Protein 8OYW (pdb70)

Foldseek 3Di:
DPPVLVCLVVLLVVLVVVCVVPNLVVSLVVLAAPDLDPDPNNLVSLLSSQSSQAPVVPDPVNSVLSVLLLVVCVVPAPPVLVVVLSSQLSSLLQSQCVVVPHSVLSYVLLVLLQSLLLLVVVCVVCVPPDDPSSVVSNVVSVVVLVVCVVPPPCNVVSVRSSVSSNVSSVVSSVVRPD

Radius of gyration: 15.52 Å; Cα contacts (8 Å, |Δi|>4): 198; chains: 1; bounding box: 40×39×34 Å

Secondary structure (DSSP, 8-state):
--HHHHHHHHHHHHHHHHHHHH-HHHHHHHHS-SSS--SHHHHHHHHHHHHHTSSTT--HHHHHHHHHHHHHHHHHS-HHHHHHHHHHHHHHHHHHHHHHT-GGG--HHHHHHHHHHHHHHHHHH-TT---HHHHHHHHHHHHHHHHHHHH-TTTTTTHHHHHHHHHHHHHHHHHHT-

Sequence (178 aa):
LSPLAKEFLDEIERIQAEVAKNGRREAVAEKYAPKSLEDNEENREAAYRFLLVNFPDDFSEEEEDKKLLEDFFKWFSEHFPEEFLKDLIYDTAFAAYVEAKKQGDPTLVLPITTLYAAFLAFLEEWKKKYPESLTPELKELIEKLKELLEEEAEKNDPRYKQAQAPIAAAKEAAKKQFKKYTS

B-factor: mean 43.21, std 19.63, range [20.61, 136.82]

Solvent-accessible surface area: 9780 Å² total; per-residue (Å²): 145,29,90,26,2,123,100,3,30,66,22,3,108,111,1,85,64,26,25,93,170,83,33,133,152,49,2,23,133,119,24,21,11,166,52,79,116,95,47,113,120,4,60,60,21,0,13,65,11,0,0,4,27,2,37,115,123,31,38,116,128,27,54,112,11,1,59,36,1,5,146,4,0,44,135,80,24,65,73,106,47,0,79,51,0,3,23,38,1,2,16,22,0,2,25,50,0,93,149,99,62,41,39,73,6,0,25,20,15,1,1,7,3,0,1,22,7,0,0,52,24,18,83,156,103,72,88,172,55,58,62,114,86,0,114,81,5,8,122,76,1,84,114,30,21,102,79,6,93,151,96,43,122,72,58,170,99,0,133,28,0,18,49,25,0,79,107,17,0,52,152,11,8,128,134,22,31,138

Nearest PDB structures (foldseek):
  8oyw-assembly1_A  TM=1.006E+00  e=8.332E-24  synthetic construct
  6pj8-assembly1_A  TM=6.950E-01  e=6.707E-01  Escherichia coli
  3txt-assembly1_A  TM=6.377E-01  e=6.097E-01  Escherichia coli K-12
  6pjr-assembly1_A  TM=6.275E-01  e=9.365E-01  Escherichia coli
  6pj9-assembly1_A  TM=6.167E-01  e=1.247E+00  Escherichia coli

Structure (mmCIF, N/CA/C/O backbone):
data_8OYW
#
_entry.id   8OYW
#
_cell.length_a   39.720
_cell.length_b   66.680
_cell.length_c   73.390
_cell.angle_alpha   90.000
_cell.angle_beta   90.000
_cell.angle_gamma   90.000
#
_symmetry.space_group_name_H-M   'P 21 21 21'
#
loop_
_entity.id
_entity.type
_entity.pdbx_description
1 polymer 'De novo designed soluble Rhomboid protease-like protein'
2 non-polymer 'SODIUM ION'
3 water water
#
loop_
_atom_site.group_PDB
_atom_site.id
_atom_site.type_symbol
_atom_site.label_atom_id
_atom_site.label_alt_id
_atom_site.label_comp_id
_atom_site.label_asym_id
_atom_site.label_entity_id
_atom_site.label_seq_id
_atom_site.pdbx_PDB_ins_code
_atom_site.Cartn_x
_atom_site.Cartn_y
_atom_site.Cartn_z
_atom_site.occupancy
_atom_site.B_iso_or_equiv
_atom_site.auth_seq_id
_atom_site.auth_comp_id
_atom_site.auth_asym_id
_atom_site.auth_atom_id
_atom_site.pdbx_PDB_model_num
ATOM 1 N N . LEU A 1 3 ? -18.81124 5.77364 29.54019 1.000 88.71033 2 LEU A N 1
ATOM 2 C CA . LEU A 1 3 ? -19.15342 5.51878 28.14779 1.000 101.90040 2 LEU A CA 1
ATOM 3 C C . LEU A 1 3 ? -19.93509 6.70036 27.57762 1.000 102.23800 2 LEU A C 1
ATOM 4 O O . LEU A 1 3 ? -20.90148 7.15848 28.19005 1.000 101.73007 2 LEU A O 1
ATOM 19 N N . SER A 1 4 ? -19.52465 7.20046 26.40824 1.000 83.43795 3 SER A N 1
ATOM 20 C CA . SER A 1 4 ? -20.33316 8.19245 25.71902 1.000 89.84930 3 SER A CA 1
ATOM 21 C C . SER A 1 4 ? -21.69166 7.57139 25.38876 1.000 93.85033 3 SER A C 1
ATOM 22 O O . SER A 1 4 ? -21.83048 6.34299 25.35205 1.000 74.60224 3 SER A O 1
ATOM 30 N N . PRO A 1 5 ? -22.72042 8.39893 25.16930 1.000 101.16436 4 PRO A N 1
ATOM 31 C CA . PRO A 1 5 ? -24.03535 7.82782 24.80842 1.000 97.83448 4 PRO A CA 1
ATOM 32 C C . PRO A 1 5 ? -23.97606 6.90041 23.60411 1.000 85.01841 4 PRO A C 1
ATOM 33 O O . PRO A 1 5 ? -24.68081 5.88281 23.56985 1.000 64.45887 4 PRO A O 1
ATOM 44 N N . LEU A 1 6 ? -23.13983 7.22227 22.61239 1.000 84.70139 5 LEU A N 1
ATOM 45 C CA . LEU A 1 6 ? -23.03428 6.37781 21.42636 1.000 87.11025 5 LEU A CA 1
ATOM 46 C C . LEU A 1 6 ? -22.34204 5.05799 21.73633 1.000 75.23681 5 LEU A C 1
ATOM 47 O O . LEU A 1 6 ? -22.62749 4.04248 21.08708 1.000 53.41282 5 LEU A O 1
ATOM 63 N N . ALA A 1 7 ? -21.44768 5.04854 22.72988 1.000 67.88261 6 ALA A N 1
ATOM 64 C CA . ALA A 1 7 ? -20.70616 3.83122 23.04461 1.000 53.90347 6 ALA A CA 1
ATOM 65 C C . ALA A 1 7 ? -21.59498 2.79650 23.72272 1.000 60.75947 6 ALA A C 1
ATOM 66 O O . ALA A 1 7 ? -21.49582 1.59631 23.42963 1.000 60.96953 6 ALA A O 1
ATOM 73 N N . LYS A 1 8 ? -22.46737 3.23470 24.63402 1.000 66.36023 7 LYS A N 1
ATOM 74 C CA . LYS A 1 8 ? -23.37759 2.29209 25.27308 1.000 58.12165 7 LYS A CA 1
ATOM 75 C C . LYS A 1 8 ? -24.38045 1.74582 24.26767 1.000 50.07321 7 LYS A C 1
ATOM 76 O O . LYS A 1 8 ? -24.62457 0.53563 24.21551 1.000 50.08524 7 LYS A O 1
ATOM 95 N N . GLU A 1 9 ? -24.98641 2.63540 23.47638 1.000 48.85069 8 GLU A N 1
ATOM 96 C CA . GLU A 1 9 ? -25.91201 2.19500 22.44756 1.000 55.63697 8 GLU A CA 1
ATOM 97 C C . GLU A 1 9 ? -25.29973 1.08579 21.61457 1.000 44.62792 8 GLU A C 1
ATOM 98 O O . GLU A 1 9 ? -25.97707 0.11163 21.30164 1.000 38.93788 8 GLU A O 1
ATOM 110 N N . PHE A 1 10 ? -24.01276 1.20337 21.27081 1.000 37.91468 9 PHE A N 1
ATOM 111 C CA . PHE A 1 10 ? -23.37247 0.22294 20.39262 1.000 32.63256 9 PHE A CA 1
ATOM 112 C C . PHE A 1 10 ? -23.43833 -1.18764 20.97362 1.000 34.33313 9 PHE A C 1
ATOM 113 O O . PHE A 1 10 ? -23.93513 -2.11476 20.33095 1.000 29.47863 9 PHE A O 1
ATOM 130 N N . LEU A 1 11 ? -22.90529 -1.38253 22.17884 1.000 38.32642 10 LEU A N 1
ATOM 131 C CA . LEU A 1 11 ? -22.87821 -2.72289 22.75372 1.000 43.25309 10 LEU A CA 1
ATOM 132 C C . LEU A 1 11 ? -24.27854 -3.20043 23.11819 1.000 32.24712 10 LEU A C 1
ATOM 133 O O . LEU A 1 11 ? -24.57669 -4.39856 23.01765 1.000 35.67509 10 LEU A O 1
ATOM 149 N N . ASP A 1 12 ? -25.15640 -2.27850 23.52144 1.000 36.44059 11 ASP A N 1
ATOM 150 C CA . ASP A 1 12 ? -26.52724 -2.67563 23.81639 1.000 35.03226 11 ASP A CA 1
ATOM 151 C C . ASP A 1 12 ? -27.25887 -3.11142 22.55577 1.000 29.99995 11 ASP A C 1
ATOM 152 O O . ASP A 1 12 ? -28.05866 -4.05118 22.59588 1.000 29.52788 11 ASP A O 1
ATOM 161 N N . GLU A 1 13 ? -27.04086 -2.41425 21.43615 1.000 30.24300 12 GLU A N 1
ATOM 162 C CA . GLU A 1 13 ? -27.71955 -2.79387 20.19967 1.000 33.74525 12 GLU A CA 1
ATOM 163 C C . GLU A 1 13 ? -27.22019 -4.14197 19.70585 1.000 29.76584 12 GLU A C 1
ATOM 164 O O . GLU A 1 13 ? -27.99010 -4.93642 19.15763 1.000 29.12793 12 GLU A O 1
ATOM 176 N N . ILE A 1 14 ? -25.94169 -4.43410 19.91197 1.000 27.30556 13 ILE A N 1
ATOM 177 C CA . ILE A 1 14 ? -25.45870 -5.76313 19.56996 1.000 24.06633 13 ILE A CA 1
ATOM 178 C C . ILE A 1 14 ? -26.24744 -6.81542 20.33086 1.000 26.23683 13 ILE A C 1
ATOM 179 O O . ILE A 1 14 ? -26.69928 -7.80803 19.75092 1.000 25.25824 13 ILE A O 1
ATOM 195 N N . GLU A 1 15 ? -26.42576 -6.61756 21.64240 1.000 25.42113 14 GLU A N 1
ATOM 196 C CA . GLU A 1 15 ? -27.11039 -7.62221 22.45785 1.000 26.66044 14 GLU A CA 1
ATOM 197 C C . GLU A 1 15 ? -28.59458 -7.71677 22.11968 1.000 28.45999 14 GLU A C 1
ATOM 198 O O . GLU A 1 15 ? -29.18017 -8.81069 22.17254 1.000 27.83735 14 GLU A O 1
ATOM 210 N N . ARG A 1 16 ? -29.22187 -6.58358 21.79710 1.000 25.36253 15 ARG A N 1
ATOM 211 C CA . ARG A 1 16 ? -30.63259 -6.60030 21.41284 1.000 27.73860 15 ARG A CA 1
ATOM 212 C C . ARG A 1 16 ? -30.82417 -7.43755 20.15246 1.000 26.41546 15 ARG A C 1
ATOM 213 O O . ARG A 1 16 ? -31.70054 -8.30762 20.08889 1.000 26.27336 15 ARG A O 1
ATOM 234 N N . ILE A 1 17 ? -29.96986 -7.22642 19.15452 1.000 25.29177 16 ILE A N 1
ATOM 235 C CA . ILE A 1 17 ? -30.06823 -7.98827 17.91083 1.000 24.58483 16 ILE A CA 1
ATOM 236 C C . ILE A 1 17 ? -29.71938 -9.45105 18.14873 1.000 26.24159 16 ILE A C 1
ATOM 237 O O . ILE A 1 17 ? -30.32441 -10.35017 17.55332 1.000 26.58283 16 ILE A O 1
ATOM 253 N N . GLN A 1 18 ? -28.73573 -9.71011 19.01449 1.000 22.65188 17 GLN A N 1
ATOM 254 C CA . GLN A 1 18 ? -28.36676 -11.08139 19.35135 1.000 22.78896 17 GLN A CA 1
ATOM 255 C C . GLN A 1 18 ? -29.55596 -11.82395 19.94154 1.000 24.38792 17 GLN A C 1
ATOM 256 O O . GLN A 1 18 ? -29.74030 -13.01933 19.68482 1.000 23.18203 17 GLN A O 1
ATOM 270 N N . ALA A 1 19 ? -30.37455 -11.14126 20.73528 1.000 23.82361 18 ALA A N 1
ATOM 271 C CA . ALA A 1 19 ? -31.57185 -11.78471 21.26240 1.000 25.78357 18 ALA A CA 1
ATOM 272 C C . ALA A 1 19 ? -32.57265 -12.10087 20.15665 1.000 28.06834 18 ALA A C 1
ATOM 273 O O . ALA A 1 19 ? -33.27541 -13.12504 20.21845 1.000 25.58961 18 ALA A O 1
ATOM 280 N N . GLU A 1 20 ? -32.67178 -11.22798 19.15319 1.000 24.44776 19 GLU A N 1
ATOM 281 C CA . GLU A 1 20 ? -33.53516 -11.52321 18.01915 1.000 26.79265 19 GLU A CA 1
ATOM 282 C C . GLU A 1 20 ? -33.05702 -12.75729 17.26753 1.000 25.62058 19 GLU A C 1
ATOM 283 O O . GLU A 1 20 ? -33.87374 -13.55084 16.78964 1.000 25.31510 19 GLU A O 1
ATOM 295 N N . VAL A 1 21 ? -31.73715 -12.89820 17.08985 1.000 24.12856 20 VAL A N 1
ATOM 296 C CA . VAL A 1 21 ? -31.17883 -14.05542 16.39026 1.000 24.30000 20 VAL A CA 1
ATOM 297 C C . VAL A 1 21 ? -31.45563 -15.34321 17.15668 1.000 23.20620 20 VAL A C 1
ATOM 298 O O . VAL A 1 21 ? -31.79413 -16.37422 16.56363 1.000 24.57426 20 VAL A O 1
ATOM 311 N N . ALA A 1 22 ? -31.38150 -15.29596 18.49027 1.000 24.25601 21 ALA A N 1
ATOM 312 C CA . ALA A 1 22 ? -31.64590 -16.49675 19.27444 1.000 23.09727 21 ALA A CA 1
ATOM 313 C C . ALA A 1 22 ? -33.06741 -16.98948 19.06152 1.000 24.12080 21 ALA A C 1
ATOM 314 O O . ALA A 1 22 ? -33.33419 -18.19747 19.13758 1.000 26.17037 21 ALA A O 1
ATOM 321 N N . LYS A 1 23 ? -33.98565 -16.06038 18.77999 1.000 23.23508 22 LYS A N 1
ATOM 322 C CA . LYS A 1 23 ? -35.40819 -16.34545 18.62434 1.000 27.57324 22 LYS A CA 1
ATOM 323 C C . LYS A 1 23 ? -35.77162 -16.70376 17.18559 1.000 25.26398 22 LYS A C 1
ATOM 324 O O . LYS A 1 23 ? -36.51793 -17.66640 16.95494 1.000 27.21259 22 LYS A O 1
ATOM 343 N N . ASN A 1 24 ? -35.25321 -15.93827 16.21749 1.000 23.23791 23 ASN A N 1
ATOM 344 C CA . ASN A 1 24 ? -35.68490 -15.99709 14.82614 1.000 27.95241 23 ASN A CA 1
ATOM 345 C C . ASN A 1 24 ? -34.63563 -16.55518 13.87802 1.000 28.30945 23 ASN A C 1
ATOM 346 O O . ASN A 1 24 ? -34.94342 -16.77543 12.69946 1.000 27.80584 23 ASN A O 1
ATOM 357 N N . GLY A 1 25 ? -33.41833 -16.77411 14.34304 1.000 27.20165 24 GLY A N 1
ATOM 358 C CA . GLY A 1 25 ? -32.37549 -17.24379 13.44335 1.000 31.32070 24 GLY A CA 1
ATOM 359 C C . GLY A 1 25 ? -31.69801 -16.11359 12.70198 1.000 32.75060 24 GLY A C 1
ATOM 360 O O . GLY A 1 25 ? -32.28440 -15.07309 12.41650 1.000 27.62476 24 GLY A O 1
ATOM 364 N N . ARG A 1 26 ? -30.41500 -16.32755 12.39129 1.000 26.98694 25 ARG A N 1
ATOM 365 C CA A ARG A 1 26 ? -29.59057 -15.25415 11.84312 0.536 26.31998 25 ARG A CA 1
ATOM 366 C CA B ARG A 1 26 ? -29.60497 -15.24238 11.84888 0.464 26.21498 25 ARG A CA 1
ATOM 367 C C . ARG A 1 26 ? -30.02410 -14.86145 10.43692 1.000 27.25575 25 ARG A C 1
ATOM 368 O O . ARG A 1 26 ? -29.95340 -13.68157 10.07220 1.000 26.21947 25 ARG A O 1
ATOM 409 N N . GLU A 1 27 ? -30.45530 -15.82115 9.62652 1.000 28.68451 26 GLU A N 1
ATOM 410 C CA . GLU A 1 27 ? -30.84971 -15.48384 8.26505 1.000 30.75213 26 GLU A CA 1
ATOM 411 C C . GLU A 1 27 ? -32.01656 -14.50501 8.25708 1.000 30.12345 26 GLU A C 1
ATOM 412 O O . GLU A 1 27 ? -32.01965 -13.53973 7.48560 1.000 29.49755 26 GLU A O 1
ATOM 424 N N . ALA A 1 28 ? -33.01988 -14.73995 9.10262 1.000 28.11308 27 ALA A N 1
ATOM 425 C CA . ALA A 1 28 ? -34.18416 -13.85855 9.13525 1.000 28.07883 27 ALA A CA 1
ATOM 426 C C . ALA A 1 28 ? -33.81731 -12.47187 9.65791 1.000 29.87953 27 ALA A C 1
ATOM 427 O O . ALA A 1 28 ? -34.30351 -11.45059 9.14966 1.000 27.65339 27 ALA A O 1
ATOM 434 N N . VAL A 1 29 ? -32.95909 -12.41911 10.67436 1.000 25.29620 28 VAL A N 1
ATOM 435 C CA . VAL A 1 29 ? -32.59464 -11.14621 11.28527 1.000 24.20222 28 VAL A CA 1
ATOM 436 C C . VAL A 1 29 ? -31.72255 -10.33043 10.33644 1.000 24.32532 28 VAL A C 1
ATOM 437 O O . VAL A 1 29 ? -31.88545 -9.10565 10.20751 1.000 25.05661 28 VAL A O 1
ATOM 450 N N . ALA A 1 30 ? -30.80328 -10.99392 9.63269 1.000 24.03074 29 ALA A N 1
ATOM 451 C CA . ALA A 1 30 ? -30.01042 -10.28873 8.63340 1.000 26.53038 29 ALA A CA 1
ATOM 452 C C . ALA A 1 30 ? -30.89965 -9.70972 7.53769 1.000 27.90518 29 ALA A C 1
ATOM 453 O O . ALA A 1 30 ? -30.68131 -8.58342 7.08327 1.000 26.66180 29 ALA A O 1
ATOM 460 N N . GLU A 1 31 ? -31.90033 -10.46890 7.09550 1.000 29.29423 30 GLU A N 1
ATOM 461 C CA . GLU A 1 31 ? -32.82628 -9.97561 6.07771 1.000 31.33954 30 GLU A CA 1
ATOM 462 C C . GLU A 1 31 ? -33.62370 -8.78447 6.58799 1.000 29.95635 30 GLU A C 1
ATOM 463 O O . GLU A 1 31 ? -33.86580 -7.82781 5.84419 1.000 32.68345 30 GLU A O 1
ATOM 475 N N . LYS A 1 32 ? -33.98109 -8.79306 7.87045 1.000 25.30239 31 LYS A N 1
ATOM 476 C CA . LYS A 1 32 ? -34.71668 -7.66909 8.44556 1.000 27.12797 31 LYS A CA 1
ATOM 477 C C . LYS A 1 32 ? -33.91358 -6.37201 8.38953 1.000 24.94862 31 LYS A C 1
ATOM 478 O O . LYS A 1 32 ? -34.46797 -5.30212 8.10499 1.000 28.50928 31 LYS A O 1
ATOM 497 N N . TYR A 1 33 ? -32.62202 -6.43892 8.69392 1.000 25.24759 32 TYR A N 1
ATOM 498 C CA . TYR A 1 33 ? -31.78844 -5.25473 8.85392 1.000 25.99709 32 TYR A CA 1
ATOM 499 C C . TYR A 1 33 ? -30.97875 -4.89429 7.61593 1.000 29.69923 32 TYR A C 1
ATOM 500 O O . TYR A 1 33 ? -30.34224 -3.83832 7.60660 1.000 31.90128 32 TYR A O 1
ATOM 518 N N . ALA A 1 34 ? -31.04301 -5.68543 6.55630 1.000 26.55253 33 ALA A N 1
ATOM 519 C CA . ALA A 1 34 ? -30.28763 -5.36338 5.36002 1.000 27.71701 33 ALA A CA 1
ATOM 520 C C . ALA A 1 34 ? -30.78392 -4.05501 4.74184 1.000 28.07367 33 ALA A C 1
ATOM 521 O O . ALA A 1 34 ? -32.00080 -3.78840 4.71494 1.000 30.16386 33 ALA A O 1
ATOM 528 N N . PRO A 1 35 ? -29.87417 -3.21452 4.24177 1.000 28.35802 34 PRO A N 1
ATOM 529 C CA . PRO A 1 35 ? -30.31887 -2.00454 3.53563 1.000 31.23563 34 PRO A CA 1
ATOM 530 C C . PRO A 1 35 ? -31.30602 -2.34319 2.42559 1.000 30.73530 34 PRO A C 1
ATOM 531 O O . PRO A 1 35 ? -31.14635 -3.32467 1.69861 1.000 32.01125 34 PRO A O 1
ATOM 542 N N . LYS A 1 36 ? -32.31374 -1.48736 2.26851 1.000 33.81532 35 LYS A N 1
ATOM 543 C CA . LYS A 1 36 ? -33.33725 -1.72381 1.25611 1.000 41.22654 35 LYS A CA 1
ATOM 544 C C . LYS A 1 36 ? -32.80719 -1.49099 -0.15262 1.000 40.05042 35 LYS A C 1
ATOM 545 O O . LYS A 1 36 ? -33.34551 -2.04932 -1.11718 1.000 45.63194 35 LYS A O 1
ATOM 564 N N . SER A 1 37 ? -31.77326 -0.66883 -0.29639 1.000 39.68570 36 SER A N 1
ATOM 565 C CA . SER A 1 37 ? -31.14474 -0.44533 -1.58818 1.000 40.37920 36 SER A CA 1
ATOM 566 C C . SER A 1 37 ? -29.68756 -0.08047 -1.35218 1.000 38.33528 36 SER A C 1
ATOM 567 O O . SER A 1 37 ? -29.23140 0.02598 -0.21091 1.000 37.91610 36 SER A O 1
ATOM 575 N N . LEU A 1 38 ? -28.95455 0.11455 -2.44431 1.000 39.38654 37 LEU A N 1
ATOM 576 C CA . LEU A 1 38 ? -27.56182 0.53879 -2.37190 1.000 42.67406 37 LEU A CA 1
ATOM 577 C C . LEU A 1 38 ? -27.39944 2.06227 -2.41533 1.000 37.13180 37 LEU A C 1
ATOM 578 O O . LEU A 1 38 ? -26.26693 2.56052 -2.47971 1.000 41.42523 37 LEU A O 1
ATOM 594 N N . GLU A 1 39 ? -28.50175 2.80914 -2.41692 1.000 44.93842 38 GLU A N 1
ATOM 595 C CA . GLU A 1 39 ? -28.42349 4.26455 -2.44748 1.000 40.23596 38 GLU A CA 1
ATOM 596 C C . GLU A 1 39 ? -27.74358 4.78522 -1.18722 1.000 40.55899 38 GLU A C 1
ATOM 597 O O . GLU A 1 39 ? -27.98374 4.29439 -0.08135 1.000 38.71342 38 GLU A O 1
ATOM 609 N N . ASP A 1 40 ? -26.89497 5.80100 -1.35818 1.000 42.20395 39 ASP A N 1
ATOM 610 C CA . ASP A 1 40 ? -26.09211 6.32753 -0.25477 1.000 42.25008 39 ASP A CA 1
ATOM 611 C C . ASP A 1 40 ? -26.89049 7.41855 0.45198 1.000 43.02538 39 ASP A C 1
ATOM 612 O O . ASP A 1 40 ? -26.67270 8.61439 0.26847 1.000 43.54757 39 ASP A O 1
ATOM 621 N N . ASN A 1 41 ? -27.83271 6.99020 1.28170 1.000 43.20827 40 ASN A N 1
ATOM 622 C CA . ASN A 1 41 ? -28.62408 7.89305 2.10136 1.000 42.45439 40 ASN A CA 1
ATOM 623 C C . ASN A 1 41 ? -28.52259 7.46952 3.56165 1.000 36.65323 40 ASN A C 1
ATOM 624 O O . ASN A 1 41 ? -27.98681 6.40767 3.89072 1.000 33.05732 40 ASN A O 1
ATOM 635 N N . GLU A 1 42 ? -29.06409 8.31303 4.44350 1.000 46.52210 41 GLU A N 1
ATOM 636 C CA . GLU A 1 42 ? -28.91207 8.08606 5.87755 1.000 48.23536 41 GLU A CA 1
ATOM 637 C C . GLU A 1 42 ? -29.61255 6.80535 6.30965 1.000 43.24166 41 GLU A C 1
ATOM 638 O O . GLU A 1 42 ? -29.12891 6.09222 7.19702 1.000 34.98964 41 GLU A O 1
ATOM 650 N N . GLU A 1 43 ? -30.75336 6.49541 5.69274 1.000 40.14110 42 GLU A N 1
ATOM 651 C CA . GLU A 1 43 ? -31.48418 5.29221 6.06954 1.000 37.07872 42 GLU A CA 1
ATOM 652 C C . GLU A 1 43 ? -30.67146 4.04734 5.74650 1.000 34.12450 42 GLU A C 1
ATOM 653 O O . GLU A 1 43 ? -30.54957 3.14262 6.57437 1.000 32.47909 42 GLU A O 1
ATOM 665 N N . ASN A 1 44 ? -30.10281 3.98808 4.54139 1.000 32.88469 43 ASN A N 1
ATOM 666 C CA . ASN A 1 44 ? -29.33443 2.81069 4.15681 1.000 31.71438 43 ASN A CA 1
ATOM 667 C C . ASN A 1 44 ? -28.01714 2.71707 4.91386 1.000 28.63859 43 ASN A C 1
ATOM 668 O O . ASN A 1 44 ? -27.55994 1.61095 5.20263 1.000 27.46180 43 ASN A O 1
ATOM 679 N N . ARG A 1 45 ? -27.39678 3.84479 5.25925 1.000 30.01448 44 ARG A N 1
ATOM 680 C CA . ARG A 1 45 ? -26.16089 3.78051 6.04485 1.000 30.70387 44 ARG A CA 1
ATOM 681 C C . ARG A 1 45 ? -26.42925 3.23191 7.44568 1.000 27.86957 44 ARG A C 1
ATOM 682 O O . ARG A 1 45 ? -25.67291 2.39423 7.96158 1.000 29.75445 44 ARG A O 1
ATOM 703 N N . GLU A 1 46 ? -27.51258 3.68599 8.07303 1.000 31.19798 45 GLU A N 1
ATOM 704 C CA . GLU A 1 46 ? -27.87572 3.17440 9.38957 1.000 30.04995 45 GLU A CA 1
ATOM 705 C C . GLU A 1 46 ? -28.23170 1.69515 9.31506 1.000 32.71805 45 GLU A C 1
ATOM 706 O O . GLU A 1 46 ? -27.88642 0.91291 10.20999 1.000 31.06020 45 GLU A O 1
ATOM 718 N N . ALA A 1 47 ? -28.89517 1.27593 8.23453 1.000 28.61794 46 ALA A N 1
ATOM 719 C CA . ALA A 1 47 ? -29.22716 -0.13775 8.08607 1.000 29.59668 46 ALA A CA 1
ATOM 720 C C . ALA A 1 47 ? -27.96675 -0.98913 7.94625 1.000 25.16570 46 ALA A C 1
ATOM 721 O O . ALA A 1 47 ? -27.85890 -2.06804 8.54199 1.000 27.86600 46 ALA A O 1
ATOM 728 N N . ALA A 1 48 ? -27.00430 -0.51364 7.15544 1.000 26.99681 47 ALA A N 1
ATOM 729 C CA . ALA A 1 48 ? -25.74053 -1.22713 7.01169 1.000 25.00814 47 ALA A CA 1
ATOM 730 C C . ALA A 1 48 ? -25.03515 -1.40361 8.34718 1.000 24.27843 47 ALA A C 1
ATOM 731 O O . ALA A 1 48 ? -24.46843 -2.47121 8.60376 1.000 25.21180 47 ALA A O 1
ATOM 738 N N . TYR A 1 49 ? -25.12050 -0.40368 9.22463 1.000 26.17392 48 TYR A N 1
ATOM 739 C CA . TYR A 1 49 ? -24.60111 -0.52761 10.58369 1.000 25.56784 48 TYR A CA 1
ATOM 740 C C . TYR A 1 49 ? -25.30741 -1.64271 11.36119 1.000 24.30079 48 TYR A C 1
ATOM 741 O O . TYR A 1 49 ? -24.65740 -2.49021 11.97704 1.000 27.01534 48 TYR A O 1
ATOM 759 N N . ARG A 1 50 ? -26.63796 -1.67390 11.34413 1.000 24.26514 49 ARG A N 1
ATOM 760 C CA . ARG A 1 50 ? -27.31983 -2.75643 12.04478 1.000 26.27544 49 ARG A CA 1
ATOM 761 C C . ARG A 1 50 ? -27.03554 -4.11590 11.41252 1.000 25.33195 49 ARG A C 1
ATOM 762 O O . ARG A 1 50 ? -26.92859 -5.11723 12.12794 1.000 25.75604 49 ARG A O 1
ATOM 783 N N . PHE A 1 51 ? -26.91092 -4.17334 10.08059 1.000 26.39719 50 PHE A N 1
ATOM 784 C CA . PHE A 1 51 ? -26.60771 -5.42049 9.39007 1.000 23.63393 50 PHE A CA 1
ATOM 785 C C . PHE A 1 51 ? -25.25072 -5.94677 9.82633 1.000 22.76436 50 PHE A C 1
ATOM 786 O O . PHE A 1 51 ? -25.06287 -7.15037 10.01392 1.000 25.07130 50 PHE A O 1
ATOM 803 N N . LEU A 1 52 ? -24.30490 -5.04142 10.03945 1.000 23.64179 51 LEU A N 1
ATOM 804 C CA . LEU A 1 52 ? -23.00346 -5.43169 10.56556 1.000 25.18187 51 LEU 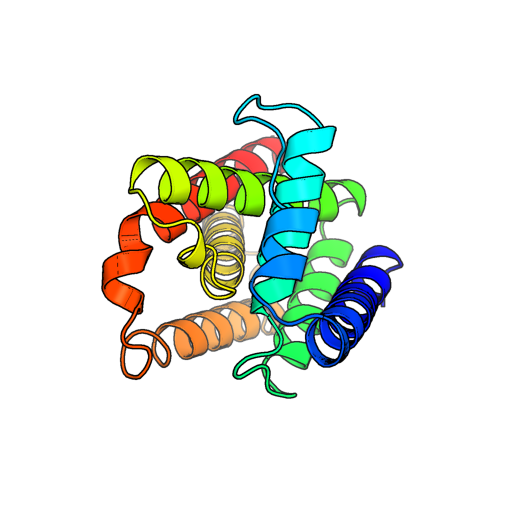A CA 1
ATOM 805 C C . LEU A 1 52 ? -23.13340 -5.99956 11.96963 1.000 23.48546 51 LEU A C 1
ATOM 806 O O . LEU A 1 52 ? -22.50328 -7.01424 12.29810 1.000 25.43065 51 LEU A O 1
ATOM 822 N N . LEU A 1 53 ? -23.97930 -5.38935 12.79752 1.000 26.62828 52 LEU A N 1
ATOM 823 C CA . LEU A 1 53 ? -24.09565 -5.83313 14.17627 1.000 26.53573 52 LEU A CA 1
ATOM 824 C C . LEU A 1 53 ? -24.64955 -7.24182 14.27957 1.000 28.80393 52 LEU A C 1
ATOM 825 O O . LEU A 1 53 ? -24.34157 -7.93860 15.24904 1.000 26.73752 52 LEU A O 1
ATOM 841 N N . VAL A 1 54 ? -25.45660 -7.68050 13.30452 1.000 28.74134 53 VAL A N 1
ATOM 842 C CA . VAL A 1 54 ? -25.98334 -9.04749 13.32478 1.000 27.13640 53 VAL A CA 1
ATOM 843 C C . VAL A 1 54 ? -24.84254 -10.05242 13.43864 1.000 28.07473 53 VAL A C 1
ATOM 844 O O . VAL A 1 54 ? -24.97725 -11.10928 14.07146 1.000 27.10928 53 VAL A O 1
ATOM 857 N N . ASN A 1 55 ? -23.70464 -9.73826 12.82009 1.000 33.08061 54 ASN A N 1
ATOM 858 C CA . ASN A 1 55 ? -22.57153 -10.64898 12.73570 1.000 36.38538 54 ASN A CA 1
ATOM 859 C C . ASN A 1 55 ? -21.53208 -10.42910 13.82413 1.000 32.02932 54 ASN A C 1
ATOM 860 O O . ASN A 1 55 ? -20.43796 -10.98676 13.73077 1.000 32.29765 54 ASN A O 1
ATOM 871 N N . PHE A 1 56 ? -21.84201 -9.66153 14.84646 1.000 28.67166 55 PHE A N 1
ATOM 872 C CA . PHE A 1 56 ? -20.82088 -9.29166 15.81284 1.000 26.02969 55 PHE A CA 1
ATOM 873 C C . PHE A 1 56 ? -20.63184 -10.29913 16.93406 1.000 29.44304 55 PHE A C 1
ATOM 874 O O . PHE A 1 56 ? -19.48484 -10.55693 17.31453 1.000 29.69910 55 PHE A O 1
ATOM 891 N N . PRO A 1 57 ? -21.70175 -10.89130 17.48039 1.000 27.97036 56 PRO A N 1
ATOM 892 C CA . PRO A 1 57 ? -21.51922 -11.76994 18.64919 1.000 29.05863 56 PRO A CA 1
ATOM 893 C C . PRO A 1 57 ? -20.61329 -12.95905 18.40896 1.000 31.34219 56 PRO A C 1
ATOM 894 O O . PRO A 1 57 ? -19.99528 -13.44586 19.36203 1.000 32.37270 56 PRO A O 1
ATOM 905 N N . ASP A 1 58 ? -20.51451 -13.44684 17.17494 1.000 32.38509 57 ASP A N 1
ATOM 906 C CA . ASP A 1 58 ? -19.67397 -14.60330 16.88439 1.000 42.15022 57 ASP A CA 1
ATOM 907 C C . ASP A 1 58 ? -18.21199 -14.28089 17.18362 1.000 41.47652 57 ASP A C 1
ATOM 908 O O . ASP A 1 58 ? -17.61407 -13.41597 16.53328 1.000 39.42515 57 ASP A O 1
ATOM 917 N N . ASP A 1 59 ? -17.63898 -14.95279 18.18638 1.000 36.97325 58 ASP A N 1
ATOM 918 C CA . ASP A 1 59 ? -16.24731 -14.74477 18.58286 1.000 45.83644 58 ASP A CA 1
ATOM 919 C C . ASP A 1 59 ? -16.00933 -13.29964 19.02722 1.000 49.30962 58 ASP A C 1
ATOM 920 O O . ASP A 1 59 ? -15.07284 -12.63758 18.57496 1.000 45.89841 58 ASP A O 1
ATOM 929 N N . PHE A 1 60 ? -16.85605 -12.82317 19.94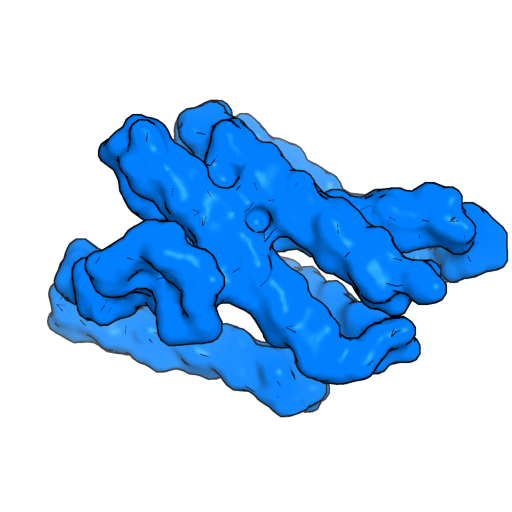773 1.000 36.83762 59 PHE A N 1
ATOM 930 C CA . PHE A 1 60 ? -16.81037 -11.45423 20.47047 1.000 30.35936 59 PHE A CA 1
ATOM 931 C C . PHE A 1 60 ? -16.35466 -11.53477 21.92450 1.000 30.16631 59 PHE A C 1
ATOM 932 O O . PHE A 1 60 ? -17.16162 -11.72978 22.83281 1.000 42.70563 59 PHE A O 1
ATOM 949 N N . SER A 1 61 ? -15.04847 -11.41864 22.13686 1.000 29.49111 60 SER A N 1
ATOM 950 C CA . SER A 1 61 ? -14.47122 -11.64677 23.45220 1.000 32.88440 60 SER A CA 1
ATOM 951 C C . SER A 1 61 ? -14.59068 -10.39373 24.31144 1.000 45.66698 60 SER A C 1
ATOM 952 O O . SER A 1 61 ? -14.85532 -9.29216 23.81799 1.000 35.27610 60 SER A O 1
ATOM 960 N N . GLU A 1 62 ? -14.40758 -10.57187 25.62304 1.000 40.61881 61 GLU A N 1
ATOM 961 C CA A GLU A 1 62 ? -14.36745 -9.41074 26.50642 0.651 42.01194 61 GLU A CA 1
ATOM 962 C CA B GLU A 1 62 ? -14.35656 -9.42004 26.51826 0.349 42.11751 61 GLU A CA 1
ATOM 963 C C . GLU A 1 62 ? -13.18982 -8.50413 26.16858 1.000 40.10885 61 GLU A C 1
ATOM 964 O O . GLU A 1 62 ? -13.26000 -7.28504 26.38564 1.000 35.67580 61 GLU A O 1
ATOM 987 N N . GLU A 1 63 ? -12.10662 -9.07897 25.63294 1.000 40.42734 62 GLU A N 1
ATOM 988 C CA A GLU A 1 63 ? -10.98236 -8.26472 25.18197 0.402 37.53317 62 GLU A CA 1
ATOM 989 C CA B GLU A 1 63 ? -10.98615 -8.25751 25.18650 0.598 37.33992 62 GLU A CA 1
ATOM 990 C C . GLU A 1 63 ? -11.34956 -7.43721 23.96148 1.000 32.79848 62 GLU A C 1
ATOM 991 O O . GLU A 1 63 ? -10.88028 -6.30468 23.82321 1.000 33.80360 62 GLU A O 1
ATOM 1014 N N . ASP A 1 64 ? -12.18300 -7.98270 23.06854 1.000 34.06016 63 ASP A N 1
ATOM 1015 C CA . ASP A 1 64 ? -12.61892 -7.21134 21.91050 1.000 30.45525 63 ASP A CA 1
ATOM 1016 C C . ASP A 1 64 ? -13.54205 -6.07906 22.34358 1.000 28.20017 63 ASP A C 1
ATOM 1017 O O . ASP A 1 64 ? -13.45703 -4.96357 21.81637 1.000 28.60828 63 ASP A O 1
ATOM 1026 N N . LYS A 1 65 ? -14.43012 -6.35355 23.30662 1.000 31.30801 64 LYS A N 1
ATOM 1027 C CA . LYS A 1 65 ? -15.31869 -5.31646 23.81641 1.000 29.60750 64 LYS A CA 1
ATOM 1028 C C . LYS A 1 65 ? -14.52310 -4.18928 24.45626 1.000 29.90726 64 LYS A C 1
ATOM 1029 O O . LYS A 1 65 ? -14.78458 -3.01128 24.20044 1.000 29.93531 64 LYS A O 1
ATOM 1048 N N . LYS A 1 66 ? -13.55288 -4.52696 25.30985 1.000 30.91567 65 LYS A N 1
ATOM 1049 C CA . LYS A 1 66 ? -12.74959 -3.48231 25.94009 1.000 33.08285 65 LYS A CA 1
ATOM 1050 C C . LYS A 1 66 ? -11.96059 -2.67228 24.90850 1.000 32.04893 65 LYS A C 1
ATOM 1051 O O . LYS A 1 66 ? -11.76367 -1.46351 25.07518 1.000 30.48784 65 LYS A O 1
ATOM 1070 N N . LEU A 1 67 ? -11.46364 -3.32382 23.85679 1.000 29.06045 66 LEU A N 1
ATOM 1071 C CA . LEU A 1 67 ? -10.76536 -2.59293 22.80142 1.000 27.91919 66 LEU A CA 1
ATOM 1072 C C . LEU A 1 67 ? -11.68481 -1.58155 22.11883 1.000 26.54674 66 LEU A C 1
ATOM 1073 O O . LEU A 1 67 ? -11.27916 -0.44284 21.85272 1.000 26.02989 66 LEU A O 1
ATOM 1089 N N . LEU A 1 68 ? -12.92925 -1.97769 21.83047 1.000 26.69067 67 LEU A N 1
ATOM 1090 C CA . LEU A 1 68 ? -13.88960 -1.03722 21.26828 1.000 27.62121 67 LEU A CA 1
ATOM 1091 C C . LEU A 1 68 ? -14.13311 0.11217 22.23029 1.000 27.31961 67 LEU A C 1
ATOM 1092 O O . LEU A 1 68 ? -14.10419 1.27884 21.83150 1.000 25.12665 67 LEU A O 1
ATOM 1108 N N . GLU A 1 69 ? -14.35563 -0.19232 23.51017 1.000 25.17082 68 GLU A N 1
ATOM 1109 C CA . GLU A 1 69 ? -14.54649 0.87721 24.48385 1.000 28.42106 68 GLU A CA 1
ATOM 1110 C C . GLU A 1 69 ? -13.35562 1.82802 24.50757 1.000 28.47846 68 GLU A C 1
ATOM 1111 O O . GLU A 1 69 ? -13.53677 3.04729 24.54373 1.000 27.69059 68 GLU A O 1
ATOM 1123 N N . ASP A 1 70 ? -12.12973 1.29172 24.48979 1.000 25.15271 69 ASP A N 1
ATOM 1124 C CA . ASP A 1 70 ? -10.93358 2.13542 24.50347 1.000 25.76023 69 ASP A CA 1
ATOM 1125 C C . ASP A 1 70 ? -10.86441 3.02754 23.26904 1.000 25.04400 69 ASP A C 1
ATOM 1126 O O . ASP A 1 70 ? -10.51288 4.21424 23.36756 1.000 25.23565 69 ASP A O 1
ATOM 1135 N N . PHE A 1 71 ? -11.21875 2.48389 22.10089 1.000 22.71019 70 PHE A N 1
ATOM 1136 C CA . PHE A 1 71 ? -11.23037 3.28685 20.88573 1.000 24.20286 70 PHE A CA 1
ATOM 1137 C C . PHE A 1 71 ? -12.27166 4.39055 20.98897 1.000 24.34516 70 PHE A C 1
ATOM 1138 O O . PHE A 1 71 ? -12.00222 5.54916 20.64700 1.000 23.25014 70 PHE A O 1
ATOM 1155 N N . PHE A 1 72 ? -13.48679 4.03871 21.43012 1.000 22.52680 71 PHE A N 1
ATOM 1156 C CA . PHE A 1 72 ? -14.54094 5.04079 21.56029 1.000 25.19775 71 PHE A CA 1
ATOM 1157 C C . PHE A 1 72 ? -14.11799 6.16389 22.50344 1.000 25.04833 71 PHE A C 1
ATOM 1158 O O . PHE A 1 72 ? -14.39164 7.34568 22.24450 1.000 26.37883 71 PHE A O 1
ATOM 1175 N N . LYS A 1 73 ? -13.48598 5.81380 23.62617 1.000 23.69952 72 LYS A N 1
ATOM 1176 C CA . LYS A 1 73 ? -13.04375 6.83102 24.57587 1.000 26.65825 72 LYS A CA 1
ATOM 1177 C C . LYS A 1 73 ? -12.00058 7.74627 23.95067 1.000 26.99440 72 LYS A C 1
ATOM 1178 O O . LYS A 1 73 ? -12.07936 8.97456 24.07615 1.000 25.59168 72 LYS A O 1
ATOM 1197 N N . TRP A 1 74 ? -11.01702 7.16558 23.26238 1.000 24.07995 73 TRP A N 1
ATOM 1198 C CA . TRP A 1 74 ? -9.98648 7.97283 22.61207 1.000 24.75907 73 TRP A CA 1
ATOM 1199 C C . TRP A 1 74 ? -10.60093 8.89288 21.56089 1.000 24.02753 73 TRP A C 1
ATOM 1200 O O . TRP A 1 74 ? -10.30816 10.09885 21.51326 1.000 24.40467 73 TRP A O 1
ATOM 1221 N N . PHE A 1 75 ? -11.47600 8.34015 20.71837 1.000 22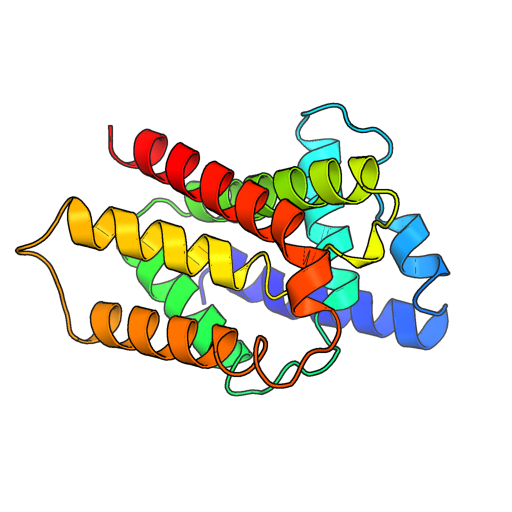.40016 74 PHE A N 1
ATOM 1222 C CA . PHE A 1 75 ? -12.08528 9.12500 19.65383 1.000 23.62884 74 PHE A CA 1
ATOM 1223 C C . PHE A 1 75 ? -12.84839 10.29835 20.23878 1.000 24.79086 74 PHE A C 1
ATOM 1224 O O . PHE A 1 75 ? -12.72064 11.43545 19.75735 1.000 25.91027 74 PHE A O 1
ATOM 1241 N N . SER A 1 76 ? -13.64466 10.04544 21.29393 1.000 23.42211 75 SER A N 1
ATOM 1242 C CA . SER A 1 76 ? -14.46463 11.09405 21.89649 1.000 26.04143 75 SER A CA 1
ATOM 1243 C C . SER A 1 76 ? -13.63252 12.18144 22.56625 1.000 27.05805 75 SER A C 1
ATOM 1244 O O . SER A 1 76 ? -14.09563 13.32221 22.67023 1.000 28.60649 75 SER A O 1
ATOM 1252 N N . GLU A 1 77 ? -12.41659 11.85197 23.02326 1.000 24.01745 76 GLU A N 1
ATOM 1253 C CA . GLU A 1 77 ? -11.50654 12.83950 23.58724 1.000 28.96403 76 GLU A CA 1
ATOM 1254 C C . GLU A 1 77 ? -10.99899 13.79776 22.52286 1.000 22.95820 76 GLU A C 1
ATOM 1255 O O . GLU A 1 77 ? -10.56557 14.90129 22.86431 1.000 26.22439 76 GLU A O 1
ATOM 1267 N N . HIS A 1 78 ? -11.01422 13.38898 21.24521 1.000 21.90055 77 HIS A N 1
ATOM 1268 C CA . HIS A 1 78 ? -10.39251 14.15674 20.16209 1.000 23.75148 77 HIS A CA 1
ATOM 1269 C C . HIS A 1 78 ? -11.34837 14.76514 19.14084 1.000 25.54622 77 HIS A C 1
ATOM 1270 O O . HIS A 1 78 ? -10.95051 15.70883 18.44121 1.000 26.00193 77 HIS A O 1
ATOM 1285 N N . PHE A 1 79 ? -12.60114 14.32174 19.09361 1.000 26.01964 78 PHE A N 1
ATOM 1286 C C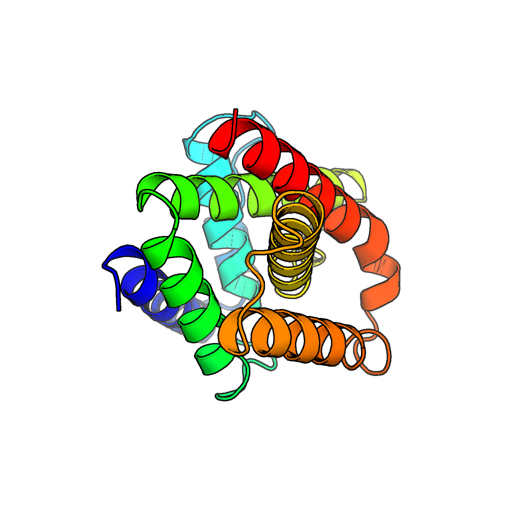A . PHE A 1 79 ? -13.54377 14.66955 18.04965 1.000 24.28372 78 PHE A CA 1
ATOM 1287 C C . PHE A 1 79 ? -14.94485 14.76081 18.60315 1.000 28.28129 78 PHE A C 1
ATOM 1288 O O . PHE A 1 79 ? -15.27470 14.11567 19.62176 1.000 27.90375 78 PHE A O 1
ATOM 1305 N N . PRO A 1 80 ? -15.81418 15.54671 17.98377 1.000 28.25732 79 PRO A N 1
ATOM 1306 C CA . PRO A 1 80 ? -17.23003 15.55291 18.34881 1.000 32.48360 79 PRO A CA 1
ATOM 1307 C C . PRO A 1 80 ? -17.86007 14.17122 18.21712 1.000 34.57573 79 PRO A C 1
ATOM 1308 O O . PRO A 1 80 ? -17.49287 13.38533 17.34492 1.000 31.46919 79 PRO A O 1
ATOM 1319 N N . GLU A 1 81 ? -18.87239 13.91858 19.06003 1.000 38.90777 80 GLU A N 1
ATOM 1320 C CA . GLU A 1 81 ? -19.54077 12.61832 19.08888 1.000 42.92241 80 GLU A CA 1
ATOM 1321 C C . GLU A 1 81 ? -20.14835 12.27233 17.73647 1.000 35.74551 80 GLU A C 1
ATOM 1322 O O . GLU A 1 81 ? -20.13070 11.10860 17.32412 1.000 36.71594 80 GLU A O 1
ATOM 1334 N N . GLU A 1 82 ? -20.68013 13.26825 17.02212 1.000 41.95973 81 GLU A N 1
ATOM 1335 C CA . GLU A 1 82 ? -21.35397 12.98553 15.75419 1.000 35.18206 81 GLU A CA 1
ATOM 1336 C C . GLU A 1 82 ? -20.39529 12.41289 14.72012 1.000 36.26459 81 GLU A C 1
ATOM 1337 O O . GLU A 1 82 ? -20.80779 11.65841 13.82844 1.000 37.30200 81 GLU A O 1
ATOM 1349 N N . PHE A 1 83 ? -19.10405 12.69385 14.86129 1.000 31.33157 82 PHE A N 1
ATOM 1350 C CA . PHE A 1 83 ? -18.14522 12.17879 13.89691 1.000 30.18267 82 PHE A CA 1
ATOM 1351 C C . PHE A 1 83 ? -17.92546 10.68323 14.09245 1.000 30.37268 82 PHE A C 1
ATOM 1352 O O . PHE A 1 83 ? -17.59986 9.97421 13.13755 1.000 28.35582 82 PHE A O 1
ATOM 1369 N N . LEU A 1 84 ? -18.09926 10.18544 15.31631 1.000 28.20108 83 LEU A N 1
ATOM 1370 C CA . LEU A 1 84 ? -17.96904 8.74928 15.55416 1.000 26.74758 83 LEU A CA 1
ATOM 1371 C C . LEU A 1 84 ? -19.09451 7.97019 14.88421 1.000 27.09428 83 LEU A C 1
ATOM 1372 O O . LEU A 1 84 ? -18.84950 6.93220 14.25058 1.000 26.13004 83 LEU A O 1
ATOM 1388 N N . LYS A 1 85 ? -20.33735 8.44255 15.05067 1.000 30.78013 84 LYS A N 1
ATOM 1389 C CA . LYS A 1 85 ? -21.48332 7.84760 14.37118 1.000 30.73311 84 LYS A CA 1
ATOM 1390 C C . LYS A 1 85 ? -21.26469 7.82374 12.86883 1.000 28.17376 84 LYS A C 1
ATOM 1391 O O . LYS A 1 85 ? -21.45905 6.79277 12.21982 1.000 28.48029 84 LYS A O 1
ATOM 1410 N N . ASP A 1 86 ? -20.84607 8.95069 12.29890 1.000 29.05007 85 ASP A N 1
ATOM 1411 C CA . ASP A 1 86 ? -20.63938 9.00882 10.86016 1.000 27.80230 85 ASP A CA 1
ATOM 1412 C C . ASP A 1 86 ? -19.55829 8.03858 10.42874 1.000 27.38769 85 ASP A C 1
ATOM 1413 O O . ASP A 1 86 ? -19.66836 7.41789 9.36763 1.000 31.71734 85 ASP A O 1
ATOM 1422 N N . LEU A 1 87 ? -18.49234 7.90651 11.22674 1.000 26.45576 86 LEU A N 1
ATOM 1423 C CA . LEU A 1 87 ? -17.41757 6.99384 10.86140 1.000 24.37990 86 LEU A CA 1
ATOM 1424 C C . LEU A 1 87 ? -17.92756 5.56411 10.81813 1.000 25.62840 86 LEU A C 1
ATOM 1425 O O . LEU A 1 87 ? -17.63533 4.81041 9.88514 1.000 26.49380 86 LEU A O 1
ATOM 1441 N N . ILE A 1 88 ? -18.66757 5.16310 11.84859 1.000 23.21120 87 ILE A N 1
ATOM 1442 C CA . ILE A 1 88 ? -19.19126 3.80136 11.91621 1.000 24.90616 87 ILE A CA 1
ATOM 1443 C C . ILE A 1 88 ? -20.17089 3.51986 10.78010 1.000 25.13605 87 ILE A C 1
ATOM 1444 O O . ILE A 1 88 ? -20.11424 2.45701 10.14005 1.000 24.34683 87 ILE A O 1
ATOM 1460 N N . TYR A 1 89 ? -21.10666 4.43372 10.54235 1.000 24.93559 88 TYR A N 1
ATOM 1461 C CA . TYR A 1 89 ? -22.10366 4.21773 9.50727 1.000 25.40562 88 TYR A CA 1
ATOM 1462 C C . TYR A 1 89 ? -21.47813 4.22936 8.11954 1.000 27.70608 88 TYR A C 1
ATOM 1463 O O . TYR A 1 89 ? -21.87292 3.42697 7.26659 1.000 27.08993 88 TYR A O 1
ATOM 1481 N N . ASP A 1 90 ? -20.51027 5.12701 7.87036 1.000 26.43730 89 ASP A N 1
ATOM 1482 C CA . ASP A 1 90 ? -19.93174 5.23260 6.53358 1.000 29.57500 89 ASP A CA 1
ATOM 1483 C C . ASP A 1 90 ? -19.07862 4.01729 6.21964 1.000 25.78813 89 ASP A C 1
ATOM 1484 O O . ASP A 1 90 ? -19.07538 3.53191 5.08631 1.000 26.41164 89 ASP A O 1
ATOM 1493 N N . THR A 1 91 ? -18.34725 3.51660 7.21159 1.000 24.41789 90 THR A N 1
ATOM 1494 C CA . THR A 1 91 ? -17.51579 2.33975 6.98386 1.000 24.87797 90 THR A CA 1
ATOM 1495 C C . THR A 1 91 ? -18.36540 1.07616 6.83636 1.000 25.44129 90 THR A C 1
ATOM 1496 O O . THR A 1 91 ? -18.09297 0.23491 5.96829 1.000 26.37388 90 THR A O 1
ATOM 1507 N N . ALA A 1 92 ? -19.41650 0.93792 7.65176 1.000 24.04308 91 ALA A N 1
ATOM 1508 C CA . ALA A 1 92 ? -20.32267 -0.20100 7.49687 1.000 24.13828 91 ALA A CA 1
ATOM 1509 C C . ALA A 1 92 ? -21.00134 -0.18676 6.12981 1.000 23.40626 91 ALA A C 1
ATOM 1510 O O . ALA A 1 92 ? -21.13412 -1.23173 5.48365 1.000 25.56674 91 ALA A O 1
ATOM 1517 N N . PHE A 1 93 ? -21.45703 0.98190 5.68141 1.000 22.28866 92 PHE A N 1
ATOM 1518 C CA . PHE A 1 93 ? -22.08756 1.08357 4.36716 1.000 23.05701 92 PHE A CA 1
ATOM 1519 C C . PHE A 1 93 ? -21.10851 0.75935 3.24534 1.000 26.18297 92 PHE A C 1
ATOM 1520 O O . PHE A 1 93 ? -21.45447 0.02705 2.31027 1.000 24.49763 92 PHE A O 1
ATOM 1537 N N . ALA A 1 94 ? -19.88195 1.27939 3.31875 1.000 26.09522 93 ALA A N 1
ATOM 1538 C CA . ALA A 1 94 ? -18.91935 0.98512 2.26749 1.000 27.51930 93 ALA A CA 1
ATOM 1539 C C . ALA A 1 94 ? -18.65519 -0.50887 2.19702 1.000 24.67371 93 ALA A C 1
ATOM 1540 O O . ALA A 1 94 ? -18.59863 -1.09138 1.10928 1.000 27.08819 93 ALA A O 1
ATOM 1547 N N . ALA A 1 95 ? -18.51183 -1.15303 3.35313 1.000 25.14373 94 ALA A N 1
ATOM 1548 C CA . ALA A 1 95 ? -18.28733 -2.59355 3.36536 1.000 24.78277 94 ALA A CA 1
ATOM 1549 C C . ALA A 1 95 ? -19.47083 -3.33791 2.75909 1.000 24.09034 94 ALA A C 1
ATOM 1550 O O . ALA A 1 95 ? -19.29819 -4.26324 1.95269 1.000 25.22663 94 ALA A O 1
ATOM 1557 N N . TYR A 1 96 ? -20.68585 -2.93333 3.12201 1.000 24.63302 95 TYR A N 1
ATOM 1558 C CA . TYR A 1 96 ? -21.86605 -3.62675 2.63008 1.000 26.21325 95 TYR A CA 1
ATOM 1559 C C . TYR A 1 96 ? -21.98702 -3.49609 1.12019 1.000 26.31052 95 TYR A C 1
ATOM 1560 O O . TYR A 1 96 ? -22.27067 -4.47509 0.42606 1.000 27.88844 95 TYR A O 1
ATOM 1578 N N . VAL A 1 97 ? -21.81687 -2.28401 0.59422 1.000 26.59254 96 VAL A N 1
ATOM 1579 C CA . VAL A 1 97 ? -21.95014 -2.09597 -0.84643 1.000 29.72548 96 VAL A CA 1
ATOM 1580 C C . VAL A 1 97 ? -20.95396 -2.97644 -1.59487 1.000 29.31457 96 VAL A C 1
ATOM 1581 O O . VAL A 1 97 ? -21.29548 -3.61169 -2.60027 1.000 29.88941 96 VAL A O 1
ATOM 1594 N N . GLU A 1 98 ? -19.70738 -3.02838 -1.11814 1.000 27.27663 97 GLU A N 1
ATOM 1595 C CA . GLU A 1 98 ? -18.69814 -3.83700 -1.79593 1.000 30.73016 97 GLU A CA 1
ATOM 1596 C C . GLU A 1 98 ? -19.00372 -5.32626 -1.66762 1.000 32.38832 97 GLU A C 1
ATOM 1597 O O . GLU A 1 98 ? -18.88108 -6.07448 -2.64254 1.000 34.62054 97 GLU A O 1
ATOM 1609 N N . ALA A 1 99 ? -19.41120 -5.77408 -0.47668 1.000 30.77053 98 ALA A N 1
ATOM 1610 C CA . ALA A 1 99 ? -19.79719 -7.17213 -0.30091 1.000 30.67040 98 ALA A CA 1
ATOM 1611 C C . ALA A 1 99 ? -20.95034 -7.54545 -1.21925 1.000 33.17193 98 ALA A C 1
ATOM 1612 O O . ALA A 1 99 ? -20.94789 -8.61982 -1.83158 1.000 33.65711 98 ALA A O 1
ATOM 1619 N N . LYS A 1 100 ? -21.94934 -6.67326 -1.32452 1.000 32.40157 99 LYS A N 1
ATOM 1620 C CA . LYS A 1 100 ? -23.07936 -6.95556 -2.19800 1.000 30.61420 99 LYS A CA 1
ATOM 1621 C C . LYS A 1 100 ? -22.63134 -7.06289 -3.64643 1.000 34.47749 99 LYS A C 1
ATOM 1622 O O . LYS A 1 100 ? -23.08857 -7.94747 -4.37841 1.000 39.77596 99 LYS A O 1
ATOM 1641 N N . LYS A 1 101 ? -21.71180 -6.19191 -4.07027 1.000 33.91140 100 LYS A N 1
ATOM 1642 C CA . LYS A 1 101 ? -21.19632 -6.28033 -5.43140 1.000 36.58249 100 LYS A CA 1
ATOM 1643 C C . LYS A 1 101 ? -20.44555 -7.58621 -5.64179 1.000 43.15976 100 LYS A C 1
ATOM 1644 O O . LYS A 1 101 ? -20.49148 -8.17014 -6.73128 1.000 45.40655 100 LYS A O 1
ATOM 1663 N N . GLN A 1 102 ? -19.74656 -8.06188 -4.60995 1.000 39.42370 101 GLN A N 1
ATOM 1664 C CA . GLN A 1 102 ? -19.04974 -9.33845 -4.70107 1.000 41.37063 101 GLN A CA 1
ATOM 1665 C C . GLN A 1 102 ? -19.98649 -10.53526 -4.62432 1.000 46.03804 101 GLN A C 1
ATOM 1666 O O . GLN A 1 102 ? -19.55712 -11.65521 -4.92571 1.000 47.01089 101 GLN A O 1
ATOM 1680 N N . GLY A 1 103 ? -21.24292 -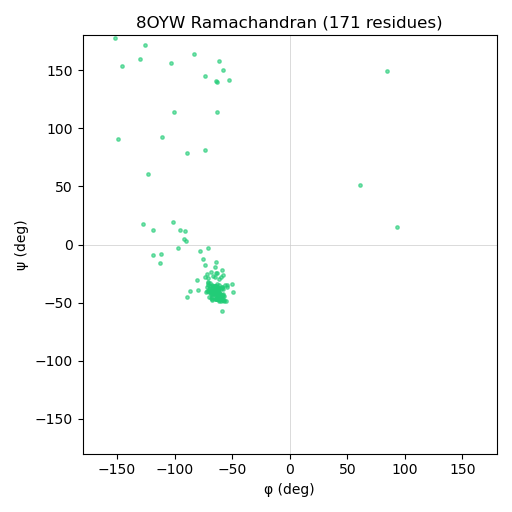10.33407 -4.23972 1.000 40.27627 102 GLY A N 1
ATOM 1681 C CA . GLY A 1 103 ? -22.20836 -11.41219 -4.23626 1.000 44.32833 102 GLY A CA 1
ATOM 1682 C C . GLY A 1 103 ? -22.34734 -12.16270 -2.93236 1.000 57.62268 102 GLY A C 1
ATOM 1683 O O . GLY A 1 103 ? -22.92928 -13.25509 -2.92927 1.000 50.51528 102 GLY A O 1
ATOM 1687 N N . ASP A 1 104 ? -21.84679 -11.62091 -1.82896 1.000 48.16686 103 ASP A N 1
ATOM 1688 C CA . ASP A 1 104 ? -21.94233 -12.29752 -0.53397 1.000 57.84000 103 ASP A CA 1
ATOM 1689 C C . ASP A 1 104 ? -22.01730 -11.25725 0.56576 1.000 42.11400 103 ASP A C 1
ATOM 1690 O O . ASP A 1 104 ? -20.98843 -10.83410 1.10993 1.000 37.20773 103 ASP A O 1
ATOM 1699 N N . PRO A 1 105 ? -23.23253 -10.83801 0.94007 1.000 39.61026 104 PRO A N 1
ATOM 1700 C CA . PRO A 1 105 ? -23.36655 -9.85911 2.03595 1.000 42.62336 104 PRO A CA 1
ATOM 1701 C C . PRO A 1 105 ? -22.87804 -10.37337 3.37853 1.000 34.78437 104 PRO A C 1
ATOM 1702 O O . PRO A 1 105 ? -22.70809 -9.57102 4.29886 1.000 38.07736 104 PRO A O 1
ATOM 1713 N N . THR A 1 106 ? -22.67120 -11.67953 3.54127 1.000 40.94549 105 THR A N 1
ATOM 1714 C CA . THR A 1 106 ? -22.14886 -12.17772 4.81043 1.000 43.91777 105 THR A CA 1
ATOM 1715 C C . THR A 1 106 ? -20.68479 -11.81637 5.03467 1.000 43.66485 105 THR A C 1
ATOM 1716 O O . THR A 1 106 ? -20.14481 -12.12988 6.10403 1.000 41.13828 105 THR A O 1
ATOM 1727 N N . LEU A 1 107 ? -20.03454 -11.16424 4.06848 1.000 37.10054 106 LEU A N 1
ATOM 1728 C CA . LEU A 1 107 ? -18.66931 -10.67764 4.25858 1.000 43.88664 106 LEU A CA 1
ATOM 1729 C C . LEU A 1 107 ? -18.59696 -9.38622 5.07986 1.000 43.13412 106 LEU A C 1
ATOM 1730 O O . LEU A 1 107 ? -17.49656 -8.90976 5.39154 1.000 40.03821 106 LEU A O 1
ATOM 1746 N N . VAL A 1 108 ? -19.73231 -8.79244 5.42483 1.000 36.19206 107 VAL A N 1
ATOM 1747 C CA . VAL A 1 108 ? -19.75157 -7.62811 6.30308 1.000 35.69291 107 VAL A CA 1
ATOM 1748 C C . VAL A 1 108 ? -19.45815 -8.11443 7.71787 1.000 41.45793 107 VAL A C 1
ATOM 1749 O O . VAL A 1 108 ? -20.37131 -8.31876 8.52582 1.000 36.31136 107 VAL A O 1
ATOM 1762 N N . LEU A 1 109 ? -18.18958 -8.31178 8.01981 1.000 39.77128 108 LEU A N 1
ATOM 1763 C CA . LEU A 1 109 ? -17.73787 -8.93023 9.25301 1.000 33.24017 108 LEU A CA 1
ATOM 1764 C C . LEU A 1 109 ? -17.21040 -7.88384 10.20892 1.000 31.51788 108 LEU A C 1
ATOM 1765 O O . LEU A 1 109 ? -16.78842 -6.80880 9.78949 1.000 30.81216 108 LEU A O 1
ATOM 1781 N N . PRO A 1 110 ? -17.21021 -8.16484 11.50815 1.000 30.81085 109 PRO A N 1
ATOM 1782 C CA . PRO A 1 110 ? -16.61556 -7.20787 12.46102 1.000 35.47085 109 PRO A CA 1
ATOM 1783 C C . PRO A 1 110 ? -15.22073 -6.75032 12.08921 1.000 33.76491 109 PRO A C 1
ATOM 1784 O O . PRO A 1 110 ? -14.86044 -5.60217 12.37933 1.000 33.11654 109 PRO A O 1
ATOM 1795 N N . ILE A 1 111 ? -14.40568 -7.61957 11.48479 1.000 31.21383 110 ILE A N 1
ATOM 1796 C CA . ILE A 1 111 ? -13.04589 -7.21172 11.14322 1.000 30.14941 110 ILE A CA 1
ATOM 1797 C C . ILE A 1 111 ? -13.06277 -5.98877 10.23179 1.000 27.89519 110 ILE A C 1
ATOM 1798 O O . ILE A 1 111 ? -12.10731 -5.20651 10.21109 1.000 27.21554 110 ILE A O 1
ATOM 1814 N N . THR A 1 112 ? -14.13185 -5.79259 9.45762 1.000 25.88954 111 THR A N 1
ATOM 1815 C CA A THR A 1 112 ? -14.17376 -4.61973 8.58701 0.736 26.75915 111 THR A CA 1
ATOM 1816 C CA B THR A 1 112 ? -14.17172 -4.62211 8.59189 0.264 26.42302 111 THR A CA 1
ATOM 1817 C C . THR A 1 112 ? -14.15262 -3.34090 9.41607 1.000 26.29189 111 THR A C 1
ATOM 1818 O O . THR A 1 112 ? -13.48276 -2.35925 9.05253 1.000 25.65779 111 THR A O 1
ATOM 1839 N N . LEU A 1 113 ? -14.87406 -3.34389 10.54369 1.000 23.68535 112 LEU A N 1
ATOM 1840 C CA . LEU A 1 113 ? -14.91269 -2.20327 11.44994 1.000 23.57736 112 LEU A CA 1
ATOM 1841 C C . LEU A 1 113 ? -13.58180 -2.02015 12.16548 1.000 24.17960 112 LEU A C 1
ATOM 1842 O O . LEU A 1 113 ? -13.06930 -0.89534 12.23464 1.000 24.15136 112 LEU A O 1
ATOM 1858 N N . TYR A 1 114 ? -12.99109 -3.11303 12.67812 1.000 23.01399 113 TYR A N 1
ATOM 1859 C CA . TYR A 1 114 ? -11.69055 -2.98664 13.33340 1.000 25.35875 113 TYR A CA 1
ATOM 1860 C C . TYR A 1 114 ? -10.63084 -2.46896 12.36696 1.000 25.70980 113 TYR A C 1
ATOM 1861 O O . TYR A 1 114 ? -9.78344 -1.65033 12.74330 1.000 24.56549 113 TYR A O 1
ATOM 1879 N N . ALA A 1 115 ? -10.64066 -2.96210 11.12613 1.000 24.29504 114 ALA A N 1
ATOM 1880 C CA . ALA A 1 115 ? -9.68562 -2.48498 10.13164 1.000 23.83264 114 ALA A CA 1
ATOM 1881 C C . ALA A 1 115 ? -9.89365 -1.01477 9.81511 1.000 26.86358 114 ALA A C 1
ATOM 1882 O O . ALA A 1 115 ? -8.92471 -0.28134 9.60235 1.000 25.85060 114 ALA A O 1
ATOM 1889 N N . ALA A 1 116 ? -11.14483 -0.57342 9.75390 1.000 22.80102 115 ALA A N 1
ATOM 1890 C CA . ALA A 1 116 ? -11.42100 0.83532 9.52954 1.000 24.93285 115 ALA A CA 1
ATOM 1891 C C . ALA A 1 116 ? -10.92462 1.68935 10.68797 1.000 22.08167 115 ALA A C 1
ATOM 1892 O O . ALA A 1 116 ? -10.38419 2.77883 10.46664 1.000 24.65746 115 ALA A O 1
ATOM 1899 N N . PHE A 1 117 ? -11.12058 1.23547 11.93051 1.000 23.64241 116 PHE A N 1
ATOM 1900 C CA . PHE A 1 117 ? -10.63132 2.00676 13.06944 1.000 22.94483 116 PHE A CA 1
ATOM 1901 C C . PHE A 1 117 ? -9.10748 2.07313 13.04257 1.000 22.72392 116 PHE A C 1
ATOM 1902 O O . PHE A 1 117 ? -8.50281 3.11479 13.33789 1.000 23.11876 116 PHE A O 1
ATOM 1919 N N . LEU A 1 118 ? -8.46782 0.96669 12.68993 1.000 22.81894 117 LEU A N 1
ATOM 1920 C CA . LEU A 1 118 ? -7.01221 0.99037 12.60786 1.000 24.83514 117 LEU A CA 1
ATOM 1921 C C . LEU A 1 118 ? -6.54075 1.97701 11.54963 1.000 24.30078 117 LEU A C 1
ATOM 1922 O O . LEU A 1 118 ? -5.54876 2.68706 11.75584 1.000 23.40302 117 LEU A O 1
ATOM 1938 N N . ALA A 1 119 ? -7.17380 1.96145 10.37266 1.000 24.85144 118 ALA A N 1
ATOM 1939 C CA . ALA A 1 119 ? -6.80749 2.89836 9.31327 1.000 25.06332 118 ALA A CA 1
ATOM 1940 C C . ALA A 1 119 ? -6.95767 4.34005 9.76977 1.000 23.26965 118 ALA A C 1
ATOM 1941 O O . ALA A 1 119 ? -6.10503 5.18081 9.48079 1.000 24.70377 118 ALA A O 1
ATOM 1948 N N . PHE A 1 120 ? -8.05294 4.64863 10.45339 1.000 23.05977 119 PHE A N 1
ATOM 1949 C CA . PHE A 1 120 ? -8.24122 5.98327 11.00505 1.000 23.25833 119 PHE A CA 1
ATOM 1950 C C . PHE A 1 120 ? -7.09275 6.36947 11.93707 1.000 21.53870 119 PHE A C 1
ATOM 1951 O O . PHE A 1 120 ? -6.53535 7.47166 11.83911 1.000 23.91379 119 PHE A O 1
ATOM 1968 N N . LEU A 1 121 ? -6.74401 5.48482 12.86487 1.000 23.58013 120 LEU A N 1
ATOM 1969 C CA . LEU A 1 121 ? -5.64859 5.75606 13.79396 1.000 23.50681 120 LEU A CA 1
ATOM 1970 C C . LEU A 1 121 ? -4.31994 5.93043 13.07149 1.000 23.96108 120 LEU A C 1
ATOM 1971 O O . LEU A 1 121 ? -3.51360 6.79281 13.44080 1.000 22.98033 120 LEU A O 1
ATOM 1987 N N . GLU A 1 122 ? -4.08463 5.14636 12.02382 1.000 23.42094 121 GLU A N 1
ATOM 1988 C CA . GLU A 1 122 ? -2.84444 5.30719 11.27648 1.000 22.58306 121 GLU A CA 1
ATOM 1989 C C . GLU A 1 122 ? -2.79385 6.65310 10.55953 1.000 22.41946 121 GLU A C 1
ATOM 1990 O O . GLU A 1 122 ? -1.73427 7.28497 10.50341 1.000 26.19356 121 GLU A O 1
ATOM 2002 N N . GLU A 1 123 ? -3.92988 7.14900 10.05717 1.000 23.59738 122 GLU A N 1
ATOM 2003 C CA . GLU A 1 123 ? -3.93116 8.48949 9.47343 1.000 25.58813 122 GLU A CA 1
ATOM 2004 C C . GLU A 1 123 ? -3.65772 9.54915 10.53805 1.000 25.70104 122 GLU A C 1
ATOM 2005 O O . GLU A 1 123 ? -2.92222 10.51387 10.29094 1.000 26.55005 122 GLU A O 1
ATOM 2017 N N . TRP A 1 124 ? -4.21307 9.36377 11.73929 1.000 23.38564 123 TRP A N 1
ATOM 2018 C CA . TRP A 1 124 ? -3.98596 10.31571 12.82599 1.000 23.66527 123 TRP A CA 1
ATOM 2019 C C . TRP A 1 124 ? -2.50532 10.34244 13.19093 1.000 25.93836 123 TRP A C 1
ATOM 2020 O O . TRP A 1 124 ? -1.91683 11.41389 13.39063 1.000 25.49324 123 TRP A O 1
ATOM 2041 N N . LYS A 1 125 ? -1.88957 9.15377 13.26560 1.000 24.04737 124 LYS A N 1
ATOM 2042 C CA . LYS A 1 125 ? -0.47591 9.04396 13.60545 1.000 26.10385 124 LYS A CA 1
ATOM 2043 C C . LYS A 1 125 ? 0.37769 9.74027 12.55461 1.000 24.16414 124 LYS A C 1
ATOM 2044 O O . LYS A 1 125 ? 1.39074 10.37145 12.87997 1.000 27.91399 124 LYS A O 1
ATOM 2063 N N . LYS A 1 126 ? -0.01810 9.63997 11.28305 1.000 29.56613 125 LYS A N 1
ATOM 2064 C CA . LYS A 1 126 ? 0.74507 10.28032 10.21564 1.000 30.39988 125 LYS A CA 1
ATOM 2065 C C . LYS A 1 126 ? 0.63441 11.80219 10.30111 1.000 28.89197 125 LYS A C 1
ATOM 2066 O O . LYS A 1 126 ? 1.60713 12.52103 10.04492 1.000 33.48201 125 LYS A O 1
ATOM 2085 N N . LYS A 1 127 ? -0.54356 12.30795 10.67194 1.000 27.13103 126 LYS A N 1
ATOM 2086 C CA . LYS A 1 127 ? -0.78347 13.74617 10.66187 1.000 28.38769 126 LYS A CA 1
ATOM 2087 C C . LYS A 1 127 ? -0.20802 14.42816 11.89737 1.000 28.11968 126 LYS A C 1
ATOM 2088 O O . LYS A 1 127 ? 0.21422 15.58761 11.82158 1.000 30.40518 126 LYS A O 1
ATOM 2107 N N . TYR A 1 128 ? -0.16118 13.72448 13.02918 1.000 29.03772 127 TYR A N 1
ATOM 2108 C CA . TYR A 1 128 ? 0.26997 14.29571 14.30557 1.000 30.81925 127 TYR A CA 1
ATOM 2109 C C . TYR A 1 128 ? 1.44285 13.50823 14.87616 1.000 30.01293 127 TYR A C 1
ATOM 2110 O O . TYR A 1 128 ? 1.35948 12.93380 15.96843 1.000 29.10117 127 TYR A O 1
ATOM 2128 N N . PRO A 1 129 ? 2.55548 13.45100 14.14905 1.000 28.76569 128 PRO A N 1
ATOM 2129 C CA . PRO A 1 129 ? 3.65764 12.57317 14.57630 1.000 32.23454 128 PRO A CA 1
ATOM 2130 C C . PRO A 1 129 ? 4.29764 12.97120 15.89990 1.000 35.11697 128 PRO A C 1
ATOM 2131 O O . PRO A 1 129 ? 4.95257 12.13507 16.53988 1.000 42.24984 128 PRO A O 1
ATOM 2142 N N . GLU A 1 130 ? 4.11514 14.21226 16.34240 1.000 34.88956 129 GLU A N 1
ATOM 2143 C CA . GLU A 1 130 ? 4.66122 14.68872 17.60596 1.000 37.15872 129 GLU A CA 1
ATOM 2144 C C . GLU A 1 130 ? 3.61073 14.72744 18.70715 1.000 35.12879 129 GLU A C 1
ATOM 2145 O O . GLU A 1 130 ? 3.82039 15.37173 19.73782 1.000 36.75517 129 GLU A O 1
ATOM 2157 N N . SER A 1 131 ? 2.51407 13.99399 18.53653 1.000 33.59749 130 SER A N 1
ATOM 2158 C CA . SER A 1 131 ? 1.42467 14.00172 19.49975 1.000 33.64071 130 SER A CA 1
ATOM 2159 C C . SER A 1 131 ? 1.05544 12.58817 19.92422 1.000 37.39027 130 SER A C 1
ATOM 2160 O O . SER A 1 131 ? -0.01929 12.38529 20.48427 1.000 32.43499 130 SER A O 1
ATOM 2168 N N . LEU A 1 132 ? 1.93132 11.61340 19.69613 1.000 32.38218 131 LEU A N 1
ATOM 2169 C CA . LEU A 1 132 ? 1.6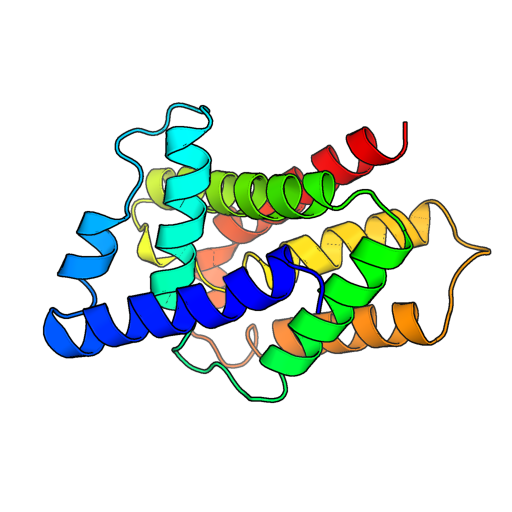0512 10.23439 20.03221 1.000 35.11059 131 LEU A CA 1
ATOM 2170 C C . LEU A 1 132 ? 1.66103 10.02867 21.54095 1.000 35.09287 131 LEU A C 1
ATOM 2171 O O . LEU A 1 132 ? 2.49628 10.61791 22.22942 1.000 37.21549 131 LEU A O 1
ATOM 2187 N N . THR A 1 133 ? 0.77832 9.17872 22.05185 1.000 30.81230 132 THR A N 1
ATOM 2188 C CA . THR A 1 133 ? 0.67638 8.89193 23.47314 1.000 33.41324 132 THR A CA 1
ATOM 2189 C C . THR A 1 133 ? 0.67165 7.38459 23.64119 1.000 35.72392 132 THR A C 1
ATOM 2190 O O . THR A 1 133 ? 0.39403 6.65419 22.68349 1.000 32.60913 132 THR A O 1
ATOM 2201 N N . PRO A 1 134 ? 1.00144 6.88831 24.84307 1.000 32.35472 133 PRO A N 1
ATOM 2202 C CA . PRO A 1 134 ? 0.91073 5.43494 25.08311 1.000 37.32535 133 PRO A CA 1
ATOM 2203 C C . PRO A 1 134 ? -0.47450 4.88553 24.79287 1.000 35.650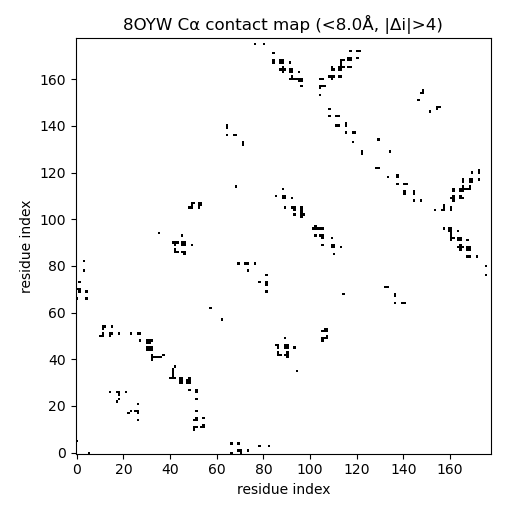74 133 PRO A C 1
ATOM 2204 O O . PRO A 1 134 ? -0.60747 3.75379 24.31062 1.000 34.67933 133 PRO A O 1
ATOM 2215 N N . GLU A 1 135 ? -1.52188 5.66443 25.06137 1.000 32.07191 134 GLU A N 1
ATOM 2216 C CA . GLU A 1 135 ? -2.87854 5.20249 24.77793 1.000 34.06853 134 GLU A CA 1
ATOM 2217 C C . GLU A 1 135 ? -3.06100 4.89884 23.29247 1.000 32.68898 134 GLU A C 1
ATOM 2218 O O . GLU A 1 135 ? -3.60426 3.84964 22.91884 1.000 31.86301 134 GLU A O 1
ATOM 2230 N N . LEU A 1 136 ? -2.60191 5.80242 22.42522 1.000 33.10332 135 LEU A N 1
ATOM 2231 C CA . LEU A 1 136 ? -2.74940 5.58803 20.98862 1.000 33.66460 135 LEU A CA 1
ATOM 2232 C C . LEU A 1 136 ? -1.89569 4.41955 20.52145 1.000 34.34619 135 LEU A C 1
ATOM 2233 O O . LEU A 1 136 ? -2.35671 3.55922 19.75714 1.000 30.73259 135 LEU A O 1
ATOM 2249 N N . LYS A 1 137 ? -0.64523 4.37635 20.97200 1.000 31.74944 136 LYS A N 1
ATOM 2250 C CA . LYS A 1 137 ? 0.24113 3.30192 20.56840 1.000 33.27260 136 LYS A CA 1
ATOM 2251 C C . LYS A 1 137 ? -0.33657 1.94577 20.93958 1.000 29.72610 136 LYS A C 1
ATOM 2252 O O . LYS A 1 137 ? -0.22505 1.00347 20.15729 1.000 29.43809 136 LYS A O 1
ATOM 2271 N N . GLU A 1 138 ? -0.98926 1.83796 22.10730 1.000 30.69054 137 GLU A N 1
ATOM 2272 C CA . GLU A 1 138 ? -1.57239 0.56468 22.53953 1.000 33.84514 137 GLU A CA 1
ATOM 2273 C C . GLU A 1 138 ? -2.78191 0.18931 21.69102 1.000 30.45042 137 GLU A C 1
ATOM 2274 O O . GLU A 1 138 ? -2.94738 -0.98205 21.31630 1.000 29.63186 137 GLU A O 1
ATOM 2286 N N . LEU A 1 139 ? -3.62393 1.17179 21.36081 1.000 27.60545 138 LEU A N 1
ATOM 2287 C CA . LEU A 1 139 ? -4.76380 0.90818 20.49011 1.000 25.51494 138 LEU A CA 1
ATOM 2288 C C . LEU A 1 139 ? -4.30855 0.35691 19.14949 1.000 27.84208 138 LEU A C 1
ATOM 2289 O O . LEU A 1 139 ? -4.85670 -0.64187 18.66216 1.000 25.27703 138 LEU A O 1
ATOM 2305 N N . ILE A 1 140 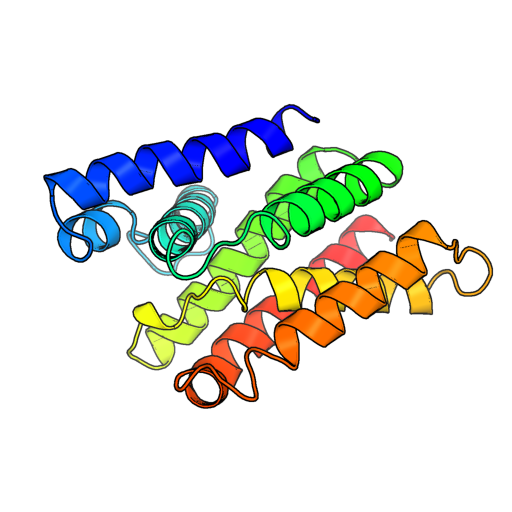? -3.30406 0.99475 18.53656 1.000 25.49037 139 ILE A N 1
ATOM 2306 C CA . ILE A 1 140 ? -2.80777 0.52711 17.24650 1.000 25.09521 139 ILE A CA 1
ATOM 2307 C C . ILE A 1 140 ? -2.26335 -0.88786 17.37130 1.000 27.00118 139 ILE A C 1
ATOM 2308 O O . ILE A 1 140 ? -2.57657 -1.76126 16.55579 1.000 26.34620 139 ILE A O 1
ATOM 2324 N N . GLU A 1 141 ? -1.43448 -1.13943 18.39154 1.000 27.20528 140 GLU A N 1
ATOM 2325 C CA . GLU A 1 141 ? -0.85485 -2.47388 18.56458 1.000 28.52406 140 GLU A CA 1
ATOM 2326 C C . GLU A 1 141 ? -1.94055 -3.54140 18.70435 1.000 26.48069 140 GLU A C 1
ATOM 2327 O O . GLU A 1 141 ? -1.85977 -4.62321 18.10384 1.000 27.00655 140 GLU A O 1
ATOM 2339 N N . LYS A 1 142 ? -2.96427 -3.25469 19.51334 1.000 26.82368 141 LYS A N 1
ATOM 2340 C CA . LYS A 1 142 ? -3.99744 -4.24655 19.78367 1.000 26.80227 141 LYS A CA 1
ATOM 2341 C C . LYS A 1 142 ? -4.88576 -4.48338 18.56993 1.000 25.98574 141 LYS A C 1
ATOM 2342 O O . LYS A 1 142 ? -5.30662 -5.61874 18.33313 1.000 24.78894 141 LYS A O 1
ATOM 2361 N N . LEU A 1 143 ? -5.15399 -3.44404 17.77381 1.000 25.61326 142 LEU A N 1
ATOM 2362 C CA . LEU A 1 143 ? -5.91381 -3.63631 16.54192 1.000 24.06171 142 LEU A CA 1
ATOM 2363 C C . LEU A 1 143 ? -5.11670 -4.43000 15.51639 1.000 27.14411 142 LEU A C 1
ATOM 2364 O O . LEU A 1 143 ? -5.66506 -5.32180 14.86133 1.000 25.54387 142 LEU A O 1
ATOM 2380 N N . LYS A 1 144 ? -3.81662 -4.14272 15.37428 1.000 23.72947 143 LYS A N 1
ATOM 2381 C CA . LYS A 1 144 ? -3.00281 -4.96856 14.48834 1.000 25.90180 143 LYS A CA 1
ATOM 2382 C C . LYS A 1 144 ? -3.01237 -6.42810 14.92354 1.000 26.60340 143 LYS A C 1
ATOM 2383 O O . LYS A 1 144 ? -3.05500 -7.32703 14.07923 1.000 28.00060 143 LYS A O 1
ATOM 2402 N N . GLU A 1 145 ? -2.89077 -6.68638 16.23212 1.000 25.71051 144 GLU A N 1
ATOM 2403 C CA . GLU A 1 145 ? -2.87648 -8.05932 16.72477 1.000 26.45612 144 GLU A CA 1
ATOM 2404 C C . GLU A 1 145 ? -4.20411 -8.75146 16.44924 1.000 26.94873 144 GLU A C 1
ATOM 2405 O O . GLU A 1 145 ? -4.23136 -9.93128 16.08945 1.000 28.74928 144 GLU A O 1
ATOM 2417 N N . LEU A 1 146 ? -5.31783 -8.03105 16.61026 1.000 27.83703 145 LEU A N 1
ATOM 2418 C CA . LEU A 1 146 ? -6.62666 -8.61667 16.33395 1.000 25.46276 145 LEU A CA 1
ATOM 2419 C C . LEU A 1 146 ? -6.72886 -9.01735 14.87150 1.000 23.78101 145 LEU A C 1
ATOM 2420 O O . LEU A 1 146 ? -7.19108 -10.11743 14.54201 1.000 24.74302 145 LEU A O 1
ATOM 2436 N N . LEU A 1 147 ? -6.28589 -8.14260 13.97494 1.000 24.38538 146 LEU A N 1
ATOM 2437 C CA . LEU A 1 147 ? -6.36869 -8.45546 12.55778 1.000 24.43145 146 LEU A CA 1
ATOM 2438 C C . LEU A 1 147 ? -5.38125 -9.54519 12.17946 1.000 26.52307 146 LEU A C 1
ATOM 2439 O O . LEU A 1 147 ? -5.66852 -10.34881 11.28587 1.000 27.73033 146 LEU A O 1
ATOM 2455 N N . GLU A 1 148 ? -4.21489 -9.58226 12.83621 1.000 24.94749 147 GLU A N 1
ATOM 2456 C CA . GLU A 1 148 ? -3.27061 -10.68257 12.62713 1.000 27.17519 147 GLU A CA 1
ATOM 2457 C C . GLU A 1 148 ? -3.88265 -12.02947 13.01952 1.000 27.02757 147 GLU A C 1
ATOM 2458 O O . GLU A 1 148 ? -3.68581 -13.04299 12.32963 1.000 29.33082 147 GLU A O 1
ATOM 2470 N N . GLU A 1 149 ? -4.61918 -12.06406 14.12870 1.000 27.56105 148 GLU A N 1
ATOM 2471 C CA A GLU A 1 149 ? -5.26367 -13.30248 14.55179 0.527 29.15492 148 GLU A CA 1
ATOM 2472 C CA B GLU A 1 149 ? -5.26330 -13.30172 14.55120 0.473 29.41103 148 GLU A CA 1
ATOM 2473 C C . GLU A 1 149 ? -6.36416 -13.72518 13.58880 1.000 28.56057 148 GLU A C 1
ATOM 2474 O O . GLU A 1 149 ? -6.56886 -14.93124 13.37700 1.000 31.02577 148 GLU A O 1
ATOM 2497 N N . ALA A 1 150 ? -7.07417 -12.75846 12.99167 1.000 28.36435 149 ALA A N 1
ATOM 2498 C CA . ALA A 1 150 ? -8.10980 -13.11320 12.02675 1.000 25.47064 149 ALA A CA 1
ATOM 2499 C C . ALA A 1 150 ? -7.48927 -13.62806 10.73484 1.000 29.43336 149 ALA A C 1
ATOM 2500 O O . ALA A 1 150 ? -8.00378 -14.56611 10.12076 1.000 29.75126 149 ALA A O 1
ATOM 2507 N N . GLU A 1 151 ? -6.35858 -13.05558 10.32513 1.000 30.24235 150 GLU A N 1
ATOM 2508 C CA . GLU A 1 151 ? -5.69328 -13.54125 9.12109 1.000 32.74847 150 GLU A CA 1
ATOM 2509 C C . GLU A 1 151 ? -5.24520 -14.98180 9.30578 1.000 35.62944 150 GLU A C 1
ATOM 2510 O O . GLU A 1 151 ? -5.26451 -15.78212 8.36033 1.000 35.40609 150 GLU A O 1
ATOM 2522 N N . LYS A 1 152 ? -4.86098 -15.33618 10.52668 1.000 31.65364 151 LYS A N 1
ATOM 2523 C CA . LYS A 1 152 ? -4.38578 -16.68922 10.77730 1.000 34.60970 151 LYS A CA 1
ATOM 2524 C C . LYS A 1 152 ? -5.52849 -17.68672 10.93591 1.000 35.64377 151 LYS A C 1
ATOM 2525 O O . LYS A 1 152 ? -5.43283 -18.82321 10.45399 1.000 39.85328 151 LYS A O 1
ATOM 2544 N N . ASN A 1 153 ? -6.61457 -17.28804 11.60124 1.000 33.95554 152 ASN A N 1
ATOM 2545 C CA . ASN A 1 153 ? -7.59835 -18.24620 12.07147 1.000 33.52115 152 ASN A CA 1
ATOM 2546 C C . ASN A 1 153 ? -8.99626 -18.07524 11.49610 1.000 32.19032 152 ASN A C 1
ATOM 2547 O O . ASN A 1 153 ? -9.84075 -18.94016 11.74208 1.000 35.55220 152 ASN A O 1
ATOM 2558 N N . ASP A 1 154 ? -9.28549 -17.00256 10.76565 1.000 41.22090 153 ASP A N 1
ATOM 2559 C CA . ASP A 1 154 ? -10.62591 -16.83380 10.21904 1.000 42.22654 153 ASP A CA 1
ATOM 2560 C C . ASP A 1 154 ? -10.62851 -17.24391 8.75940 1.000 41.84145 153 ASP A C 1
ATOM 2561 O O . ASP A 1 154 ? -10.00626 -16.54996 7.93680 1.000 42.14574 153 ASP A O 1
ATOM 2570 N N . PRO A 1 155 ? -11.32938 -18.32298 8.37888 1.000 44.88342 154 PRO A N 1
ATOM 2571 C CA . PRO A 1 155 ? -11.28179 -18.76853 6.97342 1.000 44.57840 154 PRO A CA 1
ATOM 2572 C C . PRO A 1 155 ? -11.75090 -17.72726 5.97597 1.000 44.58013 154 PRO A C 1
ATOM 2573 O O . PRO A 1 155 ? -11.40208 -17.81584 4.79344 1.000 51.12147 154 PRO A O 1
ATOM 2584 N N . ARG A 1 156 ? -12.54359 -16.75666 6.40074 1.000 40.96636 155 ARG A N 1
ATOM 2585 C CA . ARG A 1 156 ? -13.11944 -15.77460 5.49309 1.000 43.09305 155 ARG A CA 1
ATOM 2586 C C . ARG A 1 156 ? -12.25573 -14.52725 5.30772 1.000 40.71014 155 ARG A C 1
ATOM 2587 O O . ARG A 1 156 ? -12.66563 -13.60372 4.59787 1.000 38.64896 155 ARG A O 1
ATOM 2608 N N . TYR A 1 157 ? -11.07570 -14.46858 5.91866 1.000 37.94560 156 TYR A N 1
ATOM 2609 C CA . TYR A 1 157 ? -10.28860 -13.23901 5.88561 1.000 32.81325 156 TYR A CA 1
ATOM 2610 C C . TYR A 1 157 ? -9.94328 -12.83676 4.45452 1.000 34.06722 156 TYR A C 1
ATOM 2611 O O . TYR A 1 157 ? -10.13283 -11.68000 4.06008 1.000 32.50076 156 TYR A O 1
ATOM 2629 N N . LYS A 1 158 ? -9.44352 -13.78501 3.65581 1.000 37.32024 157 LYS A N 1
ATOM 2630 C CA . LYS A 1 158 ? -9.05609 -13.46801 2.28395 1.000 44.45201 157 LYS A CA 1
ATOM 2631 C C . LYS A 1 158 ? -10.26272 -13.05543 1.45358 1.000 38.67702 157 LYS A C 1
ATOM 2632 O O . LYS A 1 158 ? -10.19357 -12.09383 0.67652 1.000 37.66946 157 LYS A O 1
ATOM 2651 N N . GLN A 1 159 ? -11.37923 -13.77426 1.60274 1.000 38.16136 158 GLN A N 1
ATOM 2652 C CA . GLN A 1 159 ? -12.58587 -13.44029 0.85439 1.000 43.89785 158 GLN A CA 1
ATOM 2653 C C . GLN A 1 159 ? -13.13382 -12.06279 1.20980 1.000 38.05582 158 GLN A C 1
ATOM 2654 O O . GLN A 1 159 ? -13.82382 -11.45295 0.38716 1.000 41.64992 158 GLN A O 1
ATOM 2668 N N . ALA A 1 160 ? -12.83319 -11.55270 2.40001 1.000 30.35285 159 ALA A N 1
ATOM 2669 C CA . ALA A 1 160 ? -13.29848 -10.24878 2.84414 1.000 30.25195 159 ALA A CA 1
ATOM 2670 C C . ALA A 1 160 ? -12.33881 -9.11603 2.50369 1.000 35.05770 159 ALA A C 1
ATOM 2671 O O . ALA A 1 160 ? -12.54603 -7.99256 2.97186 1.000 31.05525 159 ALA A O 1
ATOM 2678 N N . GLN A 1 161 ? -11.33367 -9.37290 1.66460 1.000 33.18442 160 GLN A N 1
ATOM 2679 C CA . GLN A 1 161 ? -10.32766 -8.36070 1.37265 1.000 34.35416 160 GLN A CA 1
ATOM 2680 C C . GLN A 1 161 ? -10.95754 -7.11160 0.78122 1.000 36.11862 160 GLN A C 1
ATOM 2681 O O . GLN A 1 161 ? -10.64341 -5.99868 1.20731 1.000 33.20686 160 GLN A O 1
ATOM 2695 N N . ALA A 1 162 ? -11.84835 -7.26773 -0.21334 1.000 32.57107 161 ALA A N 1
ATOM 2696 C CA . ALA A 1 162 ? -12.41707 -6.09307 -0.86556 1.000 30.65448 161 ALA A CA 1
ATOM 2697 C C . ALA A 1 162 ? -13.32398 -5.29864 0.06967 1.000 29.50726 161 ALA A C 1
ATOM 2698 O O . ALA A 1 162 ? -13.17776 -4.07149 0.13943 1.000 28.86387 161 ALA A O 1
ATOM 2705 N N . PRO A 1 163 ? -14.25333 -5.91492 0.80627 1.000 27.33747 162 PRO A N 1
ATOM 2706 C CA . PRO A 1 163 ? -15.03748 -5.11415 1.77119 1.000 26.75596 162 PRO A CA 1
ATOM 2707 C C . PRO A 1 163 ? -14.18642 -4.43467 2.82722 1.000 26.88360 162 PRO A C 1
ATOM 2708 O O . PRO A 1 163 ? -14.46985 -3.29107 3.20209 1.000 27.44084 162 PRO A O 1
ATOM 2719 N N . ILE A 1 164 ? -13.13971 -5.10473 3.31322 1.000 29.38188 163 ILE A N 1
ATOM 2720 C CA . ILE A 1 164 ? -12.23622 -4.48131 4.27526 1.000 24.18343 163 ILE A CA 1
ATOM 2721 C C . ILE A 1 164 ? -11.57416 -3.25931 3.65534 1.000 25.85988 163 ILE A C 1
ATOM 2722 O O . ILE A 1 164 ? -11.47581 -2.19579 4.28072 1.000 25.41010 163 ILE A O 1
ATOM 2738 N N . ALA A 1 165 ? -11.09873 -3.39544 2.41625 1.000 27.69624 164 ALA A N 1
ATOM 2739 C CA . ALA A 1 165 ? -10.43481 -2.27414 1.75410 1.000 29.32964 164 ALA A CA 1
ATOM 2740 C C . ALA A 1 165 ? -11.38846 -1.10000 1.56646 1.000 28.20105 164 ALA A C 1
ATOM 2741 O O . ALA A 1 165 ? -11.00094 0.06749 1.72318 1.000 30.03014 164 ALA A O 1
ATOM 2748 N N . ALA A 1 166 ? -12.64914 -1.38949 1.24679 1.000 26.26822 165 ALA A N 1
ATOM 2749 C CA . ALA A 1 166 ? -13.62138 -0.31994 1.08031 1.000 25.88747 165 ALA A CA 1
ATOM 2750 C C . ALA A 1 166 ? -13.87035 0.39622 2.39869 1.000 25.66048 165 ALA A C 1
ATOM 2751 O O . ALA A 1 166 ? -13.99232 1.62513 2.43553 1.000 26.80170 165 ALA A O 1
ATOM 2758 N N . ALA A 1 167 ? -13.93755 -0.35228 3.49838 1.000 26.39691 166 ALA A N 1
ATOM 2759 C CA . ALA A 1 167 ? -14.11127 0.27879 4.80117 1.000 27.55211 166 ALA A CA 1
ATOM 2760 C C . ALA A 1 167 ? -12.89969 1.12285 5.18739 1.000 26.70034 166 ALA A C 1
ATOM 2761 O O . ALA A 1 167 ? -13.05690 2.21107 5.75462 1.000 25.71782 166 ALA A O 1
ATOM 2768 N N . LYS A 1 168 ? -11.68452 0.63172 4.91412 1.000 24.66271 167 LYS A N 1
ATOM 2769 C CA . LYS A 1 168 ? -10.48465 1.41318 5.20001 1.000 27.45773 167 LYS A CA 1
ATOM 2770 C C . LYS A 1 168 ? -10.45714 2.70821 4.39532 1.000 28.60594 167 LYS A C 1
ATOM 2771 O O . LYS A 1 168 ? -10.09991 3.76461 4.92839 1.000 28.29336 167 LYS A O 1
ATOM 2790 N N . GLU A 1 169 ? -10.86375 2.65848 3.12102 1.000 30.71966 168 GLU A N 1
ATOM 2791 C CA . GLU A 1 169 ? -10.88697 3.87728 2.31733 1.000 32.03412 168 GLU A CA 1
ATOM 2792 C C . GLU A 1 169 ? -11.91856 4.85732 2.85197 1.000 30.77494 168 GLU A C 1
ATOM 2793 O O . GLU A 1 169 ? -11.66566 6.06537 2.89823 1.000 29.64591 168 GLU A O 1
ATOM 2805 N N . ALA A 1 170 ? -13.08625 4.35539 3.26870 1.000 26.55486 169 ALA A N 1
ATOM 2806 C CA . ALA A 1 170 ? -14.10023 5.23452 3.84999 1.000 24.50109 169 ALA A CA 1
ATOM 2807 C C . ALA A 1 170 ? -13.58439 5.88700 5.12674 1.000 24.64802 169 ALA A C 1
ATOM 2808 O O . ALA A 1 170 ? -13.86123 7.06888 5.39154 1.000 25.69665 169 ALA A O 1
ATOM 2815 N N . ALA A 1 171 ? -12.83100 5.13233 5.93191 1.000 26.94081 170 ALA A N 1
ATOM 2816 C CA . ALA A 1 171 ? -12.27036 5.70208 7.14911 1.000 26.83247 170 ALA A CA 1
ATOM 2817 C C . ALA A 1 171 ? -11.27439 6.80520 6.83449 1.000 25.01363 170 ALA A C 1
ATOM 2818 O O . ALA A 1 171 ? -11.26388 7.84191 7.50877 1.000 26.73807 170 ALA A O 1
ATOM 2825 N N . LYS A 1 172 ? -10.42361 6.59524 5.82483 1.000 26.17500 171 LYS A N 1
ATOM 2826 C CA . LYS A 1 172 ? -9.46253 7.62594 5.44228 1.000 27.07744 171 LYS A CA 1
ATOM 2827 C C . LYS A 1 172 ? -10.17085 8.88402 4.95124 1.000 29.94602 171 LYS A C 1
ATOM 2828 O O . LYS A 1 172 ? -9.72188 10.00302 5.22499 1.000 29.21707 171 LYS A O 1
ATOM 2847 N N . LYS A 1 173 ? -11.26331 8.72156 4.19757 1.000 28.39243 172 LYS A N 1
ATOM 2848 C CA . LYS A 1 173 ? -12.01260 9.88361 3.71784 1.000 28.82268 172 LYS A CA 1
ATOM 2849 C C . LYS A 1 173 ? -12.62510 10.66693 4.87205 1.000 27.73985 172 LYS A C 1
ATOM 2850 O O . LYS A 1 173 ? -12.62926 11.91063 4.86059 1.000 28.63330 172 LYS A O 1
ATOM 2869 N N . GLN A 1 174 ? -13.17241 9.95783 5.86222 1.000 25.92626 173 GLN A N 1
ATOM 2870 C CA . GLN A 1 174 ? -13.74575 10.63376 7.01688 1.000 28.94185 173 GLN A CA 1
ATOM 2871 C C . GLN A 1 174 ? -12.66695 11.36078 7.80780 1.000 25.58901 173 GLN A C 1
ATOM 2872 O O . GLN A 1 174 ? -12.88294 12.48763 8.26003 1.000 26.77695 173 GLN A O 1
ATOM 2886 N N . PHE A 1 175 ? -11.49607 10.73867 7.98356 1.000 25.16857 174 PHE A N 1
ATOM 2887 C CA . PHE A 1 175 ? -10.40917 11.39988 8.70103 1.000 25.59189 174 PHE A CA 1
ATOM 2888 C C . PHE A 1 175 ? -10.05499 12.72920 8.03772 1.000 26.70141 174 PHE A C 1
ATOM 2889 O O . PHE A 1 175 ? -9.89650 13.76467 8.70299 1.000 29.46564 174 PHE A O 1
ATOM 2906 N N . LYS A 1 176 ? -9.90185 12.71359 6.71567 1.000 30.79595 175 LYS A N 1
ATOM 2907 C CA . LYS A 1 176 ? -9.58445 13.95054 6.01360 1.000 34.75771 175 LYS A CA 1
ATOM 2908 C C . LYS A 1 176 ? -10.67624 14.99804 6.18739 1.000 32.82530 175 LYS A C 1
ATOM 2909 O O . LYS A 1 176 ? -10.37420 16.19308 6.27783 1.000 34.73404 175 LYS A O 1
ATOM 2928 N N . LYS A 1 177 ? -11.93784 14.57728 6.25803 1.000 33.04317 176 LYS A N 1
ATOM 2929 C CA . LYS A 1 177 ? -13.01835 15.52342 6.51300 1.000 36.16004 176 LYS A CA 1
ATOM 2930 C C . LYS A 1 177 ? -12.93745 16.08959 7.92447 1.000 31.46125 176 LYS A C 1
ATOM 2931 O O . LYS A 1 177 ? -13.10645 17.30011 8.12524 1.000 37.12931 176 LYS A O 1
ATOM 2950 N N . TYR A 1 178 ? -12.65656 15.23756 8.91170 1.000 31.34921 177 TYR A N 1
ATOM 2951 C CA . TYR A 1 178 ? -12.70760 15.67643 10.29976 1.000 31.23194 177 TYR A CA 1
ATOM 2952 C C . TYR A 1 178 ? -11.53885 16.56863 10.69508 1.000 38.97110 177 TYR A C 1
ATOM 2953 O O . TYR A 1 178 ? -11.62151 17.24454 11.72775 1.000 42.05052 177 TYR A O 1
ATOM 2971 N N . THR A 1 179 ? -10.45436 16.57927 9.92052 1.000 34.02620 178 THR A N 1
ATOM 2972 C CA . THR A 1 179 ? -9.25224 17.30767 10.29881 1.000 36.67155 178 THR A CA 1
ATOM 2973 C C . THR A 1 179 ? -8.88614 18.40329 9.30733 1.000 41.40549 178 THR A C 1
ATOM 2974 O O . THR A 1 179 ? -7.76665 18.91755 9.37134 1.000 43.32365 178 THR A O 1
ATOM 2985 N N . SER A 1 180 ? -9.77783 18.75960 8.38593 1.000 44.33324 179 SER A N 1
ATOM 2986 C CA . SER A 1 180 ? -9.51859 19.86745 7.46380 1.000 64.38486 179 SER A CA 1
ATOM 2987 C C . SER A 1 180 ? -10.19035 21.15098 7.95121 1.000 72.26318 179 SER A C 1
ATOM 2988 O O . SER A 1 180 ? -9.82557 22.26240 7.55682 1.000 85.78757 179 SER A O 1
#